Protein AF-A0A358M9Y4-F1 (afdb_monomer_lite)

Radius of gyration: 18.6 Å; chains: 1; bounding box: 46×48×50 Å

Sequence (247 aa):
MNYGLDIGNKKDLVGICYSTWFNPIVKYGGEKPKNIAEILAGKDTWGEVGQFHFWSEPALGYYRSDDQKIIRRHMEMLQAAGIDFIILDNTNASPGWDTGASGDYWDQMVRQPVEALLRTLLEMRKEGLQTPYVVSWNKTDPAFGYEVCDKLYREHFSREEYKDLLVYWGDKLFTLTTELTENPPAYTEVRKMWGLVKNLAPCEWSFLSHENKPCQDYDGNNEQICVCTAAQATYMTCTDTALGRQG

Foldseek 3Di:
DPAAAACQPPDDAAEEEDFQAQQVQDDDVDDAGAECVCVVVVNDPDDPVPGDYHPHADPVGRDHLLPLVVLLVVFVVCVVVRHQAYEYDAAVPDPVQCPVDCPTPCNRGPVRNVVSNLVSCLVCVVVVHDGHAYEYEHEADPVQGCVRVVVNCVRPVVDPSRRRRFYAHVQAGEYEYCDHDPDDPPRYDYAYEEEQDPDDDARHHYQYYPVQDFHHHPVRHGDDTHDDQWDAPDDPVCCVRTDHNVD

Structure (mmCIF, N/CA/C/O backbone):
data_AF-A0A358M9Y4-F1
#
_entry.id   AF-A0A358M9Y4-F1
#
loop_
_atom_site.group_PDB
_atom_site.id
_atom_site.type_symbol
_atom_site.label_atom_id
_atom_site.label_alt_id
_atom_site.label_comp_id
_atom_site.label_asym_id
_atom_site.label_entity_id
_atom_site.label_seq_id
_atom_site.pdbx_PDB_ins_code
_atom_site.Cartn_x
_atom_site.Cartn_y
_atom_site.Cartn_z
_atom_site.occupancy
_atom_site.B_iso_or_equiv
_atom_site.auth_seq_id
_atom_site.auth_comp_id
_atom_site.auth_asym_id
_atom_site.auth_atom_id
_atom_site.pdbx_PDB_model_num
ATOM 1 N N . MET A 1 1 ? -20.045 3.110 11.737 1.00 54.88 1 MET A N 1
ATOM 2 C CA . MET A 1 1 ? -19.487 3.785 10.547 1.00 54.88 1 MET A CA 1
ATOM 3 C C . MET A 1 1 ? -20.367 3.481 9.345 1.00 54.88 1 MET A C 1
ATOM 5 O O . MET A 1 1 ? -20.868 2.368 9.281 1.00 54.88 1 MET A O 1
ATOM 9 N N . ASN A 1 2 ? -20.581 4.444 8.439 1.00 72.75 2 ASN A N 1
ATOM 10 C CA . ASN A 1 2 ? -21.374 4.238 7.209 1.00 72.75 2 ASN A CA 1
ATOM 11 C C . ASN A 1 2 ? -20.507 4.117 5.941 1.00 72.75 2 ASN A C 1
ATOM 13 O O . ASN A 1 2 ? -21.056 4.032 4.849 1.00 72.75 2 ASN A O 1
ATOM 17 N N . TYR A 1 3 ? -19.182 4.152 6.078 1.00 85.38 3 TYR A N 1
ATOM 18 C CA . TYR A 1 3 ? -18.221 4.081 4.980 1.00 85.38 3 TYR A CA 1
ATOM 19 C C . TYR A 1 3 ? -17.089 3.121 5.350 1.00 85.38 3 TYR A C 1
ATOM 21 O O . TYR A 1 3 ? -16.734 3.018 6.527 1.00 85.38 3 TYR A O 1
ATOM 29 N N . GLY A 1 4 ? -16.521 2.460 4.343 1.00 95.25 4 GLY A N 1
ATOM 30 C CA . GLY A 1 4 ? -15.310 1.657 4.484 1.00 95.25 4 GLY A CA 1
ATOM 31 C C . GLY A 1 4 ? -15.532 0.301 5.151 1.00 95.25 4 GLY A C 1
ATOM 32 O O . GLY A 1 4 ? -16.658 -0.112 5.439 1.00 95.25 4 GLY A O 1
ATOM 33 N N . LEU A 1 5 ? -14.426 -0.406 5.383 1.00 96.75 5 LEU A N 1
ATOM 34 C CA . LEU A 1 5 ? -14.410 -1.688 6.085 1.00 96.75 5 LEU A CA 1
ATOM 35 C C . LEU A 1 5 ? -13.935 -1.492 7.525 1.00 96.75 5 LEU A C 1
ATOM 37 O O . LEU A 1 5 ? -12.747 -1.296 7.749 1.00 96.75 5 LEU A O 1
ATOM 41 N N . ASP A 1 6 ? -14.842 -1.590 8.497 1.00 95.81 6 ASP A N 1
ATOM 42 C CA . ASP A 1 6 ? -14.471 -1.673 9.916 1.00 95.81 6 ASP A CA 1
ATOM 43 C C . ASP A 1 6 ? -14.083 -3.113 10.283 1.00 95.81 6 ASP A C 1
ATOM 45 O O . ASP A 1 6 ? -14.907 -4.034 10.195 1.00 95.81 6 ASP A O 1
ATOM 49 N N . ILE A 1 7 ? -12.825 -3.301 10.689 1.00 95.00 7 ILE A N 1
ATOM 50 C CA . ILE A 1 7 ? -12.249 -4.613 11.005 1.00 95.00 7 ILE A CA 1
ATOM 51 C C . ILE A 1 7 ? -12.269 -4.944 12.495 1.00 95.00 7 ILE A C 1
ATOM 53 O O . ILE A 1 7 ? -12.063 -6.104 12.841 1.00 95.00 7 ILE A O 1
ATOM 57 N N . GLY A 1 8 ? -12.577 -3.985 13.378 1.00 89.38 8 GLY A N 1
ATOM 58 C CA . GLY A 1 8 ? -12.357 -4.122 14.825 1.00 89.38 8 GLY A CA 1
ATOM 59 C C . GLY A 1 8 ? -13.111 -5.274 15.505 1.00 89.38 8 GLY A C 1
ATOM 60 O O . GLY A 1 8 ? -12.755 -5.674 16.606 1.00 89.38 8 GLY A O 1
ATOM 61 N N . ASN A 1 9 ? -14.141 -5.830 14.856 1.00 85.12 9 ASN A N 1
ATOM 62 C CA . ASN A 1 9 ? -14.909 -6.981 15.353 1.00 85.12 9 ASN A CA 1
ATOM 63 C C . ASN A 1 9 ? -15.039 -8.125 14.327 1.00 85.12 9 ASN A C 1
ATOM 65 O O . ASN A 1 9 ? -15.874 -9.021 14.491 1.00 85.12 9 ASN A O 1
ATOM 69 N N . LYS A 1 10 ? -14.267 -8.084 13.237 1.00 90.69 10 LYS A N 1
ATOM 70 C CA . LYS A 1 10 ? -14.296 -9.093 12.168 1.00 90.69 10 LYS A CA 1
ATOM 71 C C . LYS A 1 10 ? -13.319 -10.226 12.490 1.00 90.69 10 LYS A C 1
ATOM 73 O O . LYS A 1 10 ? -12.337 -10.010 13.188 1.00 90.69 10 LYS A O 1
ATOM 78 N N . LYS A 1 11 ? -13.607 -11.447 12.025 1.00 88.94 11 LYS A N 1
ATOM 79 C CA . LYS A 1 11 ? -12.834 -12.654 12.402 1.00 88.94 11 LYS A CA 1
ATOM 80 C C . LYS A 1 11 ? -12.337 -13.481 11.217 1.00 88.94 11 LYS A C 1
ATOM 82 O O . LYS A 1 11 ? -11.633 -14.464 11.416 1.00 88.94 11 LYS A O 1
ATOM 87 N N . ASP A 1 12 ? -12.730 -13.110 10.010 1.00 91.69 12 ASP A N 1
ATOM 88 C CA . ASP A 1 12 ? -12.632 -13.918 8.798 1.00 91.69 12 ASP A CA 1
ATOM 89 C C . ASP A 1 12 ? -12.124 -13.108 7.599 1.00 91.69 12 ASP A C 1
ATOM 91 O O . ASP A 1 12 ? -12.444 -13.427 6.461 1.00 91.69 12 ASP A O 1
ATOM 95 N N . LEU A 1 13 ? -11.323 -12.070 7.860 1.00 96.81 13 LEU A N 1
ATOM 96 C CA . LEU A 1 13 ? -10.756 -11.224 6.815 1.00 96.81 13 LEU A CA 1
ATOM 97 C C . LEU A 1 13 ? -9.385 -11.716 6.358 1.00 96.81 13 LEU A C 1
ATOM 99 O O . LEU A 1 13 ? -8.547 -12.114 7.171 1.00 96.81 13 LEU A O 1
ATOM 103 N N . VAL A 1 14 ? -9.132 -11.598 5.059 1.00 97.12 14 VAL A N 1
ATOM 104 C CA . VAL A 1 14 ? -7.864 -11.938 4.418 1.00 97.12 14 VAL A CA 1
ATOM 105 C C . VAL A 1 14 ? -7.246 -10.691 3.792 1.00 97.12 14 VAL A C 1
ATOM 107 O O . VAL A 1 14 ? -7.801 -10.082 2.877 1.00 97.12 14 VAL A O 1
ATOM 110 N N . GLY A 1 15 ? -6.060 -10.330 4.284 1.00 97.06 15 GLY A N 1
ATOM 111 C CA . GLY A 1 15 ? -5.244 -9.238 3.757 1.00 97.06 15 GLY A CA 1
ATOM 112 C C . GLY A 1 15 ? -4.040 -9.732 2.953 1.00 97.06 15 GLY A C 1
ATOM 113 O O . GLY A 1 15 ? -3.515 -10.814 3.219 1.00 97.06 15 GLY A O 1
ATOM 114 N N . ILE A 1 16 ? -3.557 -8.924 2.006 1.00 97.31 16 ILE A N 1
ATOM 115 C CA . ILE A 1 16 ? -2.313 -9.201 1.268 1.00 97.31 16 ILE A CA 1
ATOM 116 C C . ILE A 1 16 ? -1.450 -7.946 1.104 1.00 97.31 16 ILE A C 1
ATOM 118 O O . ILE A 1 16 ? -1.958 -6.865 0.808 1.00 97.31 16 ILE A O 1
ATOM 122 N N . CYS A 1 17 ? -0.132 -8.078 1.259 1.00 96.88 17 CYS A N 1
ATOM 123 C CA . CYS A 1 17 ? 0.804 -7.004 0.923 1.00 96.88 17 CYS A CA 1
ATOM 124 C C . CYS A 1 17 ? 0.812 -6.737 -0.587 1.00 96.88 17 CYS A C 1
ATOM 126 O O . CYS A 1 17 ? 0.890 -7.663 -1.394 1.00 96.88 17 CYS A O 1
ATOM 128 N N . TYR A 1 18 ? 0.764 -5.461 -0.962 1.00 97.25 18 TYR A N 1
ATOM 129 C CA . TYR A 1 18 ? 0.708 -5.003 -2.344 1.00 97.25 18 TYR A CA 1
ATOM 130 C C . TYR A 1 18 ? 1.747 -3.900 -2.578 1.00 97.25 18 TYR A C 1
ATOM 132 O O . TYR A 1 18 ? 1.730 -2.858 -1.923 1.00 97.25 18 TYR A O 1
ATOM 140 N N . SER A 1 19 ? 2.663 -4.141 -3.517 1.00 93.62 19 SER A N 1
ATOM 141 C CA . SER A 1 19 ? 3.782 -3.242 -3.815 1.00 93.62 19 SER A CA 1
ATOM 142 C C . SER A 1 19 ? 3.500 -2.381 -5.049 1.00 93.62 19 SER A C 1
ATOM 144 O O . SER A 1 19 ? 3.084 -2.887 -6.092 1.00 93.62 19 SER A O 1
ATOM 146 N N . THR A 1 20 ? 3.775 -1.082 -4.936 1.00 93.00 20 THR A N 1
ATOM 147 C CA . THR A 1 20 ? 3.604 -0.062 -5.984 1.00 93.00 20 THR A CA 1
ATOM 148 C C . THR A 1 20 ? 4.924 0.590 -6.436 1.00 93.00 20 THR A C 1
ATOM 150 O O . THR A 1 20 ? 4.956 1.748 -6.845 1.00 93.00 20 THR A O 1
ATOM 153 N N . TRP A 1 21 ? 6.035 -0.149 -6.373 1.00 89.00 21 TRP A N 1
ATOM 154 C CA . TRP A 1 21 ? 7.404 0.380 -6.513 1.00 89.00 21 TRP A CA 1
ATOM 155 C C . TRP A 1 21 ? 7.931 0.381 -7.960 1.00 89.00 21 TRP A C 1
ATOM 157 O O . TRP A 1 21 ? 9.125 0.558 -8.193 1.00 89.00 21 TRP A O 1
ATOM 167 N N . PHE A 1 22 ? 7.070 0.162 -8.959 1.00 92.19 22 PHE A N 1
ATOM 168 C CA . PHE A 1 22 ? 7.516 -0.131 -10.328 1.00 92.19 22 PHE A CA 1
ATOM 169 C C . PHE A 1 22 ? 7.657 1.093 -11.238 1.00 92.19 22 PHE A C 1
ATOM 171 O O . PHE A 1 22 ? 8.236 0.975 -12.315 1.00 92.19 22 PHE A O 1
ATOM 178 N N . ASN A 1 23 ? 7.188 2.274 -10.830 1.00 93.19 23 ASN A N 1
ATOM 179 C CA . ASN A 1 23 ? 7.235 3.477 -11.672 1.00 93.19 23 ASN A CA 1
ATOM 180 C C . ASN A 1 23 ? 8.661 3.919 -12.060 1.00 93.19 23 ASN A C 1
ATOM 182 O O . ASN A 1 23 ? 8.876 4.192 -13.244 1.00 93.19 23 ASN A O 1
ATOM 186 N N . PRO A 1 24 ? 9.656 3.961 -11.150 1.00 89.56 24 PRO A N 1
ATOM 187 C CA . PRO A 1 24 ? 11.029 4.302 -11.531 1.00 89.56 24 PRO A CA 1
ATOM 188 C C . PRO A 1 24 ? 11.732 3.194 -12.319 1.00 89.56 24 PRO A C 1
ATOM 190 O O . PRO A 1 24 ? 12.721 3.462 -13.005 1.00 89.56 24 PRO A O 1
ATOM 193 N N . ILE A 1 25 ? 11.235 1.958 -12.200 1.00 88.75 25 ILE A N 1
ATOM 194 C CA . ILE A 1 25 ? 11.814 0.755 -12.807 1.00 88.75 25 ILE A CA 1
ATOM 195 C C . ILE A 1 25 ? 11.346 0.623 -14.258 1.00 88.75 25 ILE A C 1
ATOM 197 O O . ILE A 1 25 ? 12.150 0.396 -15.158 1.00 88.75 25 ILE A O 1
ATOM 201 N N . VAL A 1 26 ? 10.044 0.795 -14.492 1.00 91.56 26 VAL A N 1
ATOM 202 C CA . VAL A 1 26 ? 9.411 0.688 -15.805 1.00 91.56 26 VAL A CA 1
ATOM 203 C C . VAL A 1 26 ? 9.102 2.092 -16.316 1.00 91.56 26 VAL A C 1
ATOM 205 O O . VAL A 1 26 ? 8.113 2.729 -15.951 1.00 91.56 26 VAL A O 1
ATOM 208 N N . LYS A 1 27 ? 9.978 2.604 -17.179 1.00 85.50 27 LYS A N 1
ATOM 209 C CA . LYS A 1 27 ? 9.802 3.913 -17.821 1.00 85.50 27 LYS A CA 1
ATOM 210 C C . LYS A 1 27 ? 9.044 3.752 -19.136 1.00 85.50 27 LYS A C 1
ATOM 212 O O . LYS A 1 27 ? 9.276 2.797 -19.874 1.00 85.50 27 LYS A O 1
ATOM 217 N N . TYR A 1 28 ? 8.170 4.701 -19.464 1.00 78.00 28 TYR A N 1
ATOM 218 C CA . TYR A 1 28 ? 7.508 4.724 -20.771 1.00 78.00 28 TYR A CA 1
ATOM 219 C C . TYR A 1 28 ? 8.544 4.815 -21.897 1.00 78.00 28 TYR A C 1
ATOM 221 O O . TYR A 1 28 ? 9.361 5.733 -21.909 1.00 78.00 28 TYR A O 1
ATOM 229 N N . GLY A 1 29 ? 8.523 3.846 -22.818 1.00 78.25 29 GLY A N 1
ATOM 230 C CA . GLY A 1 29 ? 9.521 3.740 -23.890 1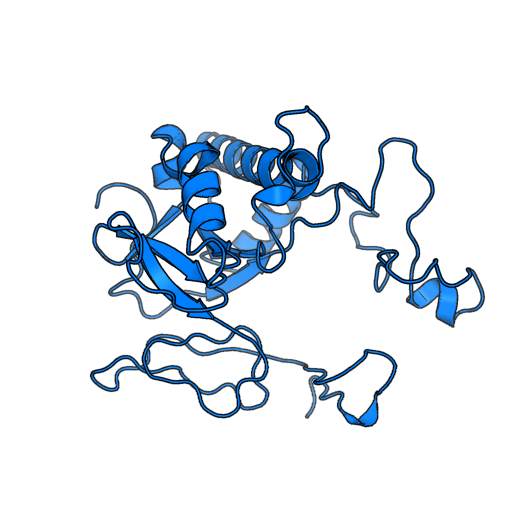.00 78.25 29 GLY A CA 1
ATOM 231 C C . GLY A 1 29 ? 10.952 3.488 -23.399 1.00 78.25 29 GLY A C 1
ATOM 232 O O . GLY A 1 29 ? 11.892 3.676 -24.166 1.00 78.25 29 GLY A O 1
ATOM 233 N N . GLY A 1 30 ? 11.122 3.117 -22.126 1.00 82.31 30 GLY A N 1
ATOM 234 C CA . GLY A 1 30 ? 12.415 2.808 -21.533 1.00 82.31 30 GLY A CA 1
ATOM 235 C C . GLY A 1 30 ? 12.927 1.425 -21.916 1.00 82.31 30 GLY A C 1
ATOM 236 O O . GLY A 1 30 ? 12.221 0.609 -22.511 1.00 82.31 30 GLY A O 1
ATOM 237 N N . GLU A 1 31 ? 14.175 1.162 -21.541 1.00 86.38 31 GLU A N 1
ATOM 238 C CA . GLU A 1 31 ? 14.770 -0.163 -21.681 1.00 86.38 31 GLU A CA 1
ATOM 239 C C . GLU A 1 31 ? 14.019 -1.202 -20.843 1.00 86.38 31 GLU A C 1
ATOM 241 O O . GLU A 1 31 ? 13.410 -0.894 -19.813 1.00 86.38 31 GLU A O 1
ATOM 246 N N . LYS A 1 32 ? 14.096 -2.459 -21.287 1.00 89.56 32 LYS A N 1
ATOM 247 C CA . LYS A 1 32 ? 13.584 -3.595 -20.526 1.00 89.56 32 LYS A CA 1
ATOM 248 C C . LYS A 1 32 ? 14.268 -3.623 -19.148 1.00 89.56 32 LYS A C 1
ATOM 250 O O . LYS A 1 32 ? 15.499 -3.565 -19.093 1.00 89.56 32 LYS A O 1
ATOM 255 N N . PRO A 1 33 ? 13.514 -3.728 -18.040 1.00 93.00 33 PRO A N 1
ATOM 256 C CA . PRO A 1 33 ? 14.113 -3.803 -16.716 1.00 93.00 33 PRO A CA 1
ATOM 257 C C . PRO A 1 33 ? 14.878 -5.118 -16.535 1.00 93.00 33 PRO A C 1
ATOM 259 O O . PRO A 1 33 ? 14.581 -6.129 -17.175 1.00 93.00 33 PRO A O 1
ATOM 262 N N . LYS A 1 34 ? 15.850 -5.112 -15.620 1.00 93.38 34 LYS A N 1
ATOM 263 C CA . LYS A 1 34 ? 16.676 -6.286 -15.336 1.00 93.38 34 LYS A CA 1
ATOM 264 C C . LYS A 1 34 ? 15.841 -7.434 -14.768 1.00 93.38 34 LYS A C 1
ATOM 266 O O . LYS A 1 34 ? 15.001 -7.224 -13.894 1.00 93.38 34 LYS A O 1
ATOM 271 N N . ASN A 1 35 ? 16.106 -8.649 -15.245 1.00 93.88 35 ASN A N 1
ATOM 272 C CA . ASN A 1 35 ? 15.368 -9.862 -14.895 1.00 93.88 35 ASN A CA 1
ATOM 273 C C . ASN A 1 35 ? 16.322 -10.937 -14.357 1.00 93.88 35 ASN A C 1
ATOM 275 O O . ASN A 1 35 ? 17.183 -11.430 -15.085 1.00 93.88 35 ASN A O 1
ATOM 279 N N . ILE A 1 36 ? 16.148 -11.328 -13.093 1.00 92.50 36 ILE A N 1
ATOM 280 C CA . ILE A 1 36 ? 17.010 -12.301 -12.408 1.00 92.50 36 ILE A CA 1
ATOM 281 C C . ILE A 1 36 ? 16.994 -13.655 -13.125 1.00 92.50 36 ILE A C 1
ATOM 283 O O . ILE A 1 36 ? 18.059 -14.215 -13.372 1.00 92.50 36 ILE A O 1
ATOM 287 N N . ALA A 1 37 ? 15.825 -14.174 -13.508 1.00 93.06 37 ALA A N 1
ATOM 288 C CA . ALA A 1 37 ? 15.725 -15.453 -14.208 1.00 93.06 37 ALA A CA 1
ATOM 289 C C . ALA A 1 37 ? 16.472 -15.455 -15.557 1.00 93.06 37 ALA A C 1
ATOM 291 O O . ALA A 1 37 ? 17.090 -16.457 -15.920 1.00 93.06 37 ALA A O 1
ATOM 292 N N . GLU A 1 38 ? 16.461 -14.341 -16.294 1.00 95.38 38 GLU A N 1
ATOM 293 C CA . GLU A 1 38 ? 17.221 -14.210 -17.546 1.00 95.38 38 GLU A CA 1
ATOM 294 C C . GLU A 1 38 ? 18.726 -14.083 -17.312 1.00 95.38 38 GLU A C 1
ATOM 296 O O . GLU A 1 38 ? 19.505 -14.725 -18.021 1.00 95.38 38 GLU A O 1
ATOM 301 N N . ILE A 1 39 ? 19.136 -13.317 -16.297 1.00 94.56 39 ILE A N 1
ATOM 302 C CA . ILE A 1 39 ? 20.543 -13.178 -15.903 1.00 94.56 39 ILE A CA 1
ATOM 303 C C . ILE A 1 39 ? 21.119 -14.541 -15.501 1.00 94.56 39 ILE A C 1
ATOM 305 O O . ILE A 1 39 ? 22.178 -14.937 -15.985 1.00 94.56 39 ILE A O 1
ATOM 309 N N . LEU A 1 40 ? 20.397 -15.305 -14.675 1.00 91.88 40 LEU A N 1
ATOM 310 C CA . LEU A 1 40 ? 20.806 -16.651 -14.261 1.00 91.88 40 LEU A CA 1
ATOM 311 C C . LEU A 1 40 ? 20.850 -17.643 -15.433 1.00 91.88 40 LEU A C 1
ATOM 313 O O . LEU A 1 40 ? 21.652 -18.573 -15.418 1.00 91.88 40 LEU A O 1
ATOM 317 N N . ALA A 1 41 ? 20.033 -17.432 -16.467 1.00 96.00 41 ALA A N 1
ATOM 318 C CA . ALA A 1 41 ? 20.075 -18.205 -17.707 1.00 96.00 41 ALA A CA 1
ATOM 319 C C . ALA A 1 41 ? 21.177 -17.749 -18.688 1.00 96.00 41 ALA A C 1
ATOM 321 O O . ALA A 1 41 ? 21.249 -18.276 -19.799 1.00 96.00 41 ALA A O 1
ATOM 322 N N . GLY A 1 42 ? 22.005 -16.763 -18.319 1.00 96.25 42 GLY A N 1
ATOM 323 C CA . GLY A 1 42 ? 23.069 -16.215 -19.166 1.00 96.25 42 GLY A CA 1
ATOM 324 C C . GLY A 1 42 ? 22.570 -15.359 -20.335 1.00 96.25 42 GLY A C 1
ATOM 325 O O . GLY A 1 42 ? 23.287 -15.203 -21.320 1.00 96.25 42 GLY A O 1
ATOM 326 N N . LYS A 1 43 ? 21.337 -14.838 -20.260 1.00 96.38 43 LYS A N 1
ATOM 327 C CA . LYS A 1 43 ? 20.694 -14.047 -21.328 1.00 96.38 43 LYS A CA 1
ATOM 328 C C . LYS A 1 43 ? 20.788 -12.534 -21.119 1.00 96.38 43 LYS A C 1
ATOM 330 O O . LYS A 1 43 ? 20.475 -11.784 -22.036 1.00 96.38 43 LYS A O 1
ATOM 335 N N . ASP A 1 44 ? 21.195 -12.100 -19.931 1.00 95.12 44 ASP A N 1
ATOM 336 C CA . ASP A 1 44 ? 21.360 -10.694 -19.555 1.00 95.12 44 ASP A CA 1
ATOM 337 C C . ASP A 1 44 ? 22.458 -10.572 -18.477 1.00 95.12 44 ASP A C 1
ATOM 339 O O . ASP A 1 44 ? 22.958 -11.574 -17.958 1.00 95.12 44 ASP A O 1
ATOM 343 N N . THR A 1 45 ? 22.856 -9.348 -18.142 1.00 93.75 45 THR A N 1
ATOM 344 C CA . THR A 1 45 ? 23.848 -9.023 -17.111 1.00 93.75 45 THR A CA 1
ATOM 345 C C . THR A 1 45 ? 23.207 -8.379 -15.887 1.00 93.75 45 THR A C 1
ATOM 347 O O . THR A 1 45 ? 22.181 -7.701 -15.986 1.00 93.75 45 THR A O 1
ATOM 350 N N . TRP A 1 46 ? 23.838 -8.547 -14.721 1.00 92.88 46 TRP A N 1
ATOM 351 C CA . TRP A 1 46 ? 23.449 -7.827 -13.508 1.00 92.88 46 TRP A CA 1
ATOM 352 C C . TRP A 1 46 ? 23.459 -6.310 -13.725 1.00 92.88 46 TRP A C 1
ATOM 354 O O . TRP A 1 46 ? 24.240 -5.780 -14.515 1.00 92.88 46 TRP A O 1
ATOM 364 N N . GLY A 1 47 ? 22.547 -5.636 -13.027 1.00 90.00 47 GLY A N 1
ATOM 365 C CA . GLY A 1 47 ? 22.473 -4.179 -13.017 1.00 90.00 47 GLY A CA 1
ATOM 366 C C . GLY A 1 47 ? 23.532 -3.587 -12.094 1.00 90.00 47 GLY A C 1
ATOM 367 O O . GLY A 1 47 ? 24.244 -4.319 -11.402 1.00 90.00 47 GLY A O 1
ATOM 368 N N . GLU A 1 48 ? 23.612 -2.262 -12.059 1.00 91.00 48 GLU A N 1
ATOM 369 C CA . GLU A 1 48 ? 24.473 -1.569 -11.100 1.00 91.00 48 GLU A CA 1
ATOM 370 C C . GLU A 1 48 ? 24.011 -1.816 -9.654 1.00 91.00 48 GLU A C 1
ATOM 372 O O . GLU A 1 48 ? 22.865 -2.194 -9.390 1.00 91.00 48 GLU A O 1
ATOM 377 N N . VAL A 1 49 ? 24.908 -1.596 -8.690 1.00 85.88 49 VAL A N 1
ATOM 378 C CA . VAL A 1 49 ? 24.571 -1.716 -7.265 1.00 85.88 49 VAL A CA 1
ATOM 379 C C . VAL A 1 49 ? 23.436 -0.747 -6.926 1.00 85.88 49 VAL A C 1
ATOM 381 O O . VAL A 1 49 ? 23.553 0.455 -7.145 1.00 85.88 49 VAL A O 1
ATOM 384 N N . GLY A 1 50 ? 22.340 -1.276 -6.377 1.00 82.50 50 GLY A N 1
ATOM 385 C CA . GLY A 1 50 ? 21.141 -0.503 -6.037 1.00 82.50 50 GLY A CA 1
ATOM 386 C C . GLY A 1 50 ? 20.117 -0.377 -7.169 1.00 82.50 50 GLY A C 1
ATOM 387 O O . GLY A 1 50 ? 19.025 0.136 -6.931 1.00 82.50 50 GLY A O 1
ATOM 388 N N . GLN A 1 51 ? 20.415 -0.870 -8.376 1.00 87.38 51 GLN A N 1
ATOM 389 C CA . GLN A 1 51 ? 19.414 -0.988 -9.433 1.00 87.38 51 GLN A CA 1
ATOM 390 C C . GLN A 1 51 ? 18.386 -2.064 -9.064 1.00 87.38 51 GLN A C 1
ATOM 392 O O . GLN A 1 51 ? 18.739 -3.125 -8.556 1.00 87.38 51 GLN A O 1
ATOM 397 N N . PHE A 1 52 ? 17.111 -1.793 -9.338 1.00 88.31 52 PHE A N 1
ATOM 398 C CA . PHE A 1 52 ? 16.040 -2.762 -9.129 1.00 88.31 52 PHE A CA 1
ATOM 399 C C . PHE A 1 52 ? 16.046 -3.873 -10.185 1.00 88.31 52 PHE A C 1
ATOM 401 O O . PHE A 1 52 ? 16.308 -3.634 -11.368 1.00 88.31 52 PHE A O 1
ATOM 408 N N . HIS A 1 53 ? 15.636 -5.067 -9.757 1.00 90.38 53 HIS A N 1
ATOM 409 C CA . HIS A 1 53 ? 15.467 -6.244 -10.604 1.00 90.38 53 HIS A CA 1
ATOM 410 C C . HIS A 1 53 ? 14.082 -6.848 -10.407 1.00 90.38 53 HIS A C 1
ATOM 412 O O . HIS A 1 53 ? 13.569 -6.912 -9.291 1.00 90.38 53 HIS A O 1
ATOM 418 N N . PHE A 1 54 ? 13.511 -7.370 -11.486 1.00 91.81 54 PHE A N 1
ATOM 419 C CA . PHE A 1 54 ? 12.401 -8.308 -11.408 1.00 91.81 54 PHE A CA 1
ATOM 420 C C . PHE A 1 54 ? 12.928 -9.723 -11.183 1.00 91.81 54 PHE A C 1
ATOM 422 O O . PHE A 1 54 ? 13.950 -10.110 -11.750 1.00 91.81 54 PHE A O 1
ATOM 429 N N . TRP A 1 55 ? 12.192 -10.522 -10.409 1.00 89.38 55 TRP A N 1
ATOM 430 C CA . TRP A 1 55 ? 12.480 -11.950 -10.261 1.00 89.38 55 TRP A CA 1
ATOM 431 C C . TRP A 1 55 ? 12.383 -12.685 -11.605 1.00 89.38 55 TRP A C 1
ATOM 433 O O . TRP A 1 55 ? 13.311 -13.365 -12.037 1.00 89.38 55 TRP A O 1
ATOM 443 N N . SER A 1 56 ? 11.256 -12.489 -12.284 1.00 91.88 56 SER A N 1
ATOM 444 C CA . SER A 1 56 ? 10.947 -12.975 -13.625 1.00 91.88 56 SER A CA 1
ATOM 445 C C . SER A 1 56 ? 9.976 -12.003 -14.295 1.00 91.88 56 SER A C 1
ATOM 447 O O . SER A 1 56 ? 9.442 -11.109 -13.636 1.00 91.88 56 SER A O 1
ATOM 449 N N . GLU A 1 57 ? 9.722 -12.170 -15.593 1.00 94.31 57 GLU A N 1
ATOM 450 C CA . GLU A 1 57 ? 8.695 -11.383 -16.278 1.00 94.31 57 GLU A CA 1
ATOM 451 C C . GLU A 1 57 ? 7.308 -11.699 -15.682 1.00 94.31 57 GLU A C 1
ATOM 453 O O . GLU A 1 57 ? 6.938 -12.878 -15.613 1.00 94.31 57 GLU A O 1
ATOM 458 N N . PRO A 1 58 ? 6.550 -10.691 -15.206 1.00 93.88 58 PRO A N 1
ATOM 459 C CA . PRO A 1 58 ? 5.186 -10.905 -14.734 1.00 93.88 58 PRO A CA 1
ATOM 460 C C . PRO A 1 58 ? 4.262 -11.355 -15.871 1.00 93.88 58 PRO A C 1
ATOM 462 O O . PRO A 1 58 ? 4.468 -11.009 -17.029 1.00 93.88 58 PRO A O 1
ATOM 465 N N . ALA A 1 59 ? 3.174 -12.057 -15.544 1.00 94.75 59 ALA A N 1
ATOM 466 C CA . ALA A 1 59 ? 2.215 -12.539 -16.548 1.00 94.75 59 ALA A CA 1
ATOM 467 C C . ALA A 1 59 ? 1.549 -11.416 -17.372 1.00 94.75 59 ALA A C 1
ATOM 469 O O . ALA A 1 59 ? 1.087 -11.661 -18.483 1.00 94.75 59 ALA A O 1
ATOM 470 N N . LEU A 1 60 ? 1.497 -10.195 -16.831 1.00 95.31 60 LEU A N 1
ATOM 471 C CA . LEU A 1 60 ? 0.986 -8.999 -17.510 1.00 95.31 60 LEU A CA 1
ATOM 472 C C . LEU A 1 60 ? 2.101 -8.167 -18.175 1.00 95.31 60 LEU A C 1
ATOM 474 O O . LEU A 1 60 ? 1.866 -7.026 -18.565 1.00 95.31 60 LEU A O 1
ATOM 478 N N . GLY A 1 61 ? 3.308 -8.727 -18.296 1.00 94.56 61 GLY A N 1
ATOM 479 C CA . GLY A 1 61 ? 4.510 -8.027 -18.739 1.00 94.56 61 GLY A CA 1
ATOM 480 C C . GLY A 1 61 ? 5.090 -7.111 -17.660 1.00 94.56 61 GLY A C 1
ATOM 481 O O . GLY A 1 61 ? 4.626 -7.076 -16.520 1.00 94.56 61 GLY A O 1
ATOM 482 N N . TYR A 1 62 ? 6.128 -6.356 -18.014 1.00 94.94 62 TYR A N 1
ATOM 483 C CA . TYR A 1 62 ? 6.664 -5.312 -17.141 1.00 94.94 62 TYR A CA 1
ATOM 484 C C . TYR A 1 62 ? 5.756 -4.090 -17.166 1.00 94.94 62 TYR A C 1
ATOM 486 O O . TYR A 1 62 ? 5.539 -3.493 -18.219 1.00 94.94 62 TYR A O 1
ATOM 494 N N . TYR A 1 63 ? 5.255 -3.703 -15.999 1.00 94.75 63 TYR A N 1
ATOM 495 C CA . TYR A 1 63 ? 4.282 -2.629 -15.870 1.00 94.75 63 TYR A CA 1
ATOM 496 C C . TYR A 1 63 ? 4.713 -1.574 -14.863 1.00 94.75 63 TYR A C 1
ATOM 498 O O . TYR A 1 63 ? 5.500 -1.817 -13.947 1.00 94.75 63 TYR A O 1
ATOM 506 N N . ARG A 1 64 ? 4.125 -0.392 -15.023 1.00 95.19 64 ARG A N 1
ATOM 507 C CA . ARG A 1 64 ? 4.149 0.662 -14.018 1.00 95.19 64 ARG A CA 1
ATOM 508 C C . ARG A 1 64 ? 3.071 0.430 -12.971 1.00 95.19 64 ARG A C 1
ATOM 510 O O . ARG A 1 64 ? 2.049 -0.194 -13.235 1.00 95.19 64 ARG A O 1
ATOM 517 N N . SER A 1 65 ? 3.304 0.953 -11.775 1.00 96.06 65 SER A N 1
ATOM 518 C CA . SER A 1 65 ? 2.356 0.868 -10.661 1.00 96.06 65 SER A CA 1
ATOM 519 C C . SER A 1 65 ? 1.194 1.854 -10.772 1.00 96.06 65 SER A C 1
ATOM 521 O O . SER A 1 65 ? 0.227 1.704 -10.039 1.00 96.06 65 SER A O 1
ATOM 523 N N . ASP A 1 66 ? 1.273 2.829 -11.680 1.00 97.31 66 ASP A N 1
ATOM 524 C CA . ASP A 1 66 ? 0.201 3.782 -11.990 1.00 97.31 66 ASP A CA 1
ATOM 525 C C . ASP A 1 66 ? -0.627 3.412 -13.240 1.00 97.31 66 ASP A C 1
ATOM 527 O O . ASP A 1 66 ? -1.518 4.167 -13.634 1.00 97.31 66 ASP A O 1
ATOM 531 N N . ASP A 1 67 ? -0.381 2.250 -13.861 1.00 97.50 67 ASP A N 1
ATOM 532 C CA . ASP A 1 67 ? -1.193 1.773 -14.984 1.00 97.50 67 ASP A CA 1
ATOM 533 C C . ASP A 1 67 ? -2.540 1.225 -14.484 1.00 97.50 67 ASP A C 1
ATOM 535 O O . ASP A 1 67 ? -2.636 0.127 -13.929 1.00 97.50 67 ASP A O 1
ATOM 539 N N . GLN A 1 68 ? -3.610 1.985 -14.723 1.00 98.31 68 GLN A N 1
ATOM 540 C CA . GLN A 1 68 ? -4.961 1.646 -14.270 1.00 98.31 68 GLN A CA 1
ATOM 541 C C . GLN A 1 68 ? -5.508 0.343 -14.869 1.00 98.31 68 GLN A C 1
ATOM 543 O O . GLN A 1 68 ? -6.317 -0.330 -14.230 1.00 98.31 68 GLN A O 1
ATOM 548 N N . LYS A 1 69 ? -5.067 -0.069 -16.068 1.00 98.12 69 LYS A N 1
ATOM 549 C CA . LYS A 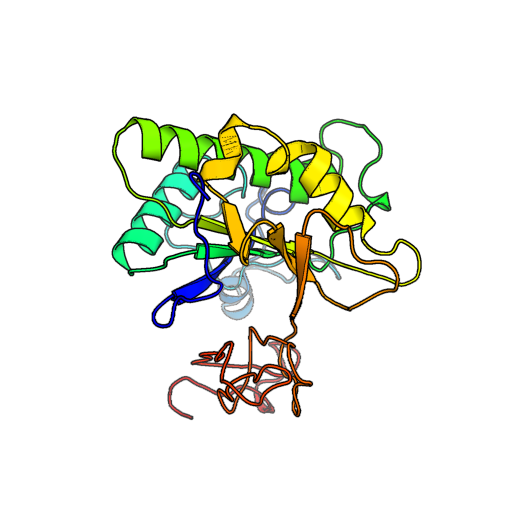1 69 ? -5.500 -1.349 -16.656 1.00 98.12 69 LYS A CA 1
ATOM 550 C C . LYS A 1 69 ? -4.898 -2.522 -15.892 1.00 98.12 69 LYS A C 1
ATOM 552 O O . LYS A 1 69 ? -5.582 -3.516 -15.652 1.00 98.12 69 LYS A O 1
ATOM 557 N N . ILE A 1 70 ? -3.638 -2.382 -15.484 1.00 98.06 70 ILE A N 1
ATOM 558 C CA . ILE A 1 70 ? -2.937 -3.367 -14.659 1.00 98.06 70 ILE A CA 1
ATOM 559 C C . ILE A 1 70 ? -3.537 -3.403 -13.257 1.00 98.06 70 ILE A C 1
ATOM 561 O O . ILE A 1 70 ? -3.869 -4.483 -12.772 1.00 98.06 70 ILE A O 1
ATOM 565 N N . ILE A 1 71 ? -3.759 -2.236 -12.641 1.00 98.69 71 ILE A N 1
ATOM 566 C CA . ILE A 1 71 ? -4.424 -2.135 -11.337 1.00 98.69 71 ILE A CA 1
ATOM 567 C C . ILE A 1 71 ? -5.783 -2.830 -11.383 1.00 98.69 71 ILE A C 1
ATOM 569 O O . ILE A 1 71 ? -6.030 -3.718 -10.571 1.00 98.69 71 ILE A O 1
ATOM 573 N N . ARG A 1 72 ? -6.649 -2.485 -12.346 1.00 98.69 72 ARG A N 1
ATOM 574 C CA . ARG A 1 72 ? -7.968 -3.117 -12.493 1.00 98.69 72 ARG A CA 1
ATOM 575 C C . ARG A 1 72 ? -7.837 -4.631 -12.579 1.00 98.69 72 ARG A C 1
ATOM 577 O O . ARG A 1 72 ? -8.531 -5.343 -11.857 1.00 98.69 72 ARG A O 1
ATOM 584 N N . ARG A 1 73 ? -6.910 -5.124 -13.406 1.00 98.50 73 ARG A N 1
ATOM 585 C CA . ARG A 1 73 ? -6.689 -6.562 -13.561 1.00 98.50 73 ARG A CA 1
ATOM 586 C C . ARG A 1 73 ? -6.229 -7.230 -12.263 1.00 98.50 73 ARG A C 1
ATOM 588 O O . ARG A 1 73 ? -6.699 -8.320 -11.947 1.00 98.50 73 ARG A O 1
ATOM 595 N N . HIS A 1 74 ? -5.346 -6.591 -11.496 1.00 98.56 74 HIS A N 1
ATOM 596 C CA . HIS A 1 74 ? -4.955 -7.083 -10.175 1.00 98.56 74 HIS A CA 1
ATOM 597 C C . HIS A 1 74 ? -6.148 -7.124 -9.219 1.00 98.56 74 HIS A C 1
ATOM 599 O O . HIS A 1 74 ? -6.348 -8.133 -8.554 1.00 98.56 74 HIS A O 1
ATOM 605 N N . MET A 1 75 ? -6.970 -6.074 -9.176 1.00 98.62 75 MET A N 1
ATOM 606 C CA . MET A 1 75 ? -8.122 -6.011 -8.273 1.00 98.62 75 MET A CA 1
ATOM 607 C C . MET A 1 75 ? -9.187 -7.055 -8.616 1.00 98.62 75 MET A C 1
ATOM 609 O O . MET A 1 75 ? -9.733 -7.671 -7.706 1.00 98.62 75 MET A O 1
ATOM 613 N N . GLU A 1 76 ? -9.424 -7.331 -9.903 1.00 98.19 76 GLU A N 1
ATOM 614 C CA . GLU A 1 76 ? -10.254 -8.462 -10.347 1.00 98.19 76 GLU A CA 1
ATOM 615 C C . GLU A 1 76 ? -9.714 -9.802 -9.830 1.00 98.19 76 GLU A C 1
ATOM 617 O O . GLU A 1 76 ? -10.467 -10.620 -9.308 1.00 98.19 76 GLU A O 1
ATOM 622 N N . MET A 1 77 ? -8.404 -10.036 -9.964 1.00 98.31 77 MET A N 1
ATOM 623 C CA . MET A 1 77 ? -7.773 -11.279 -9.511 1.00 98.31 77 MET A CA 1
ATOM 624 C C . MET A 1 77 ? -7.828 -11.439 -7.990 1.00 98.31 77 MET A C 1
ATOM 626 O O . MET A 1 77 ? -8.117 -12.529 -7.501 1.00 98.31 77 MET A O 1
ATOM 630 N N . LEU A 1 78 ? -7.553 -10.368 -7.245 1.00 98.38 78 LEU A N 1
ATOM 631 C CA . LEU A 1 78 ? -7.561 -10.377 -5.783 1.00 98.38 78 LEU A CA 1
ATOM 632 C C . LEU A 1 78 ? -8.982 -10.546 -5.236 1.00 98.38 78 LEU A C 1
ATOM 634 O O . LEU A 1 78 ? -9.188 -11.342 -4.324 1.00 98.38 78 LEU A O 1
ATOM 638 N N . GLN A 1 79 ? -9.970 -9.884 -5.841 1.00 96.75 79 GLN A N 1
ATOM 639 C CA . GLN A 1 79 ? -11.376 -10.077 -5.490 1.00 96.75 79 GLN A CA 1
ATOM 640 C C . GLN A 1 79 ? -11.829 -11.516 -5.771 1.00 96.75 79 GLN A C 1
ATOM 642 O O . GLN A 1 79 ? -12.447 -12.137 -4.909 1.00 96.75 79 GLN A O 1
ATOM 647 N N . ALA A 1 80 ? -11.457 -12.084 -6.923 1.00 97.62 80 ALA A N 1
ATOM 648 C CA . ALA A 1 80 ? -11.784 -13.469 -7.257 1.00 97.62 80 ALA A CA 1
ATOM 649 C C . ALA A 1 80 ? -11.109 -14.483 -6.314 1.00 97.62 80 ALA A C 1
ATOM 651 O O . ALA A 1 80 ? -11.623 -15.584 -6.124 1.00 97.62 80 ALA A O 1
ATOM 652 N N . ALA A 1 81 ? -9.974 -14.114 -5.714 1.00 97.31 81 ALA A N 1
ATOM 653 C CA . ALA A 1 81 ? -9.277 -14.903 -4.702 1.00 97.31 81 ALA A CA 1
ATOM 654 C C . ALA A 1 81 ? -9.844 -14.727 -3.278 1.00 97.31 81 ALA A C 1
ATOM 656 O O . ALA A 1 81 ? -9.366 -15.394 -2.363 1.00 97.31 81 ALA A O 1
ATOM 657 N N . GLY A 1 82 ? -10.848 -13.862 -3.083 1.00 97.31 82 GLY A N 1
ATOM 658 C CA . GLY A 1 82 ? -11.452 -13.601 -1.775 1.00 97.31 82 GLY A CA 1
ATOM 659 C C . GLY A 1 82 ? -10.594 -12.728 -0.858 1.00 97.31 82 GLY A C 1
ATOM 660 O O . GLY A 1 82 ? -10.678 -12.867 0.355 1.00 97.31 82 GLY A O 1
ATOM 661 N N . ILE A 1 83 ? -9.742 -11.866 -1.418 1.00 98.38 83 ILE A N 1
ATOM 662 C CA . ILE A 1 83 ? -8.965 -10.900 -0.636 1.00 98.38 83 ILE A CA 1
ATOM 663 C C . ILE A 1 83 ? -9.857 -9.719 -0.253 1.00 98.38 83 ILE A C 1
ATOM 665 O O . ILE A 1 83 ? -10.360 -9.007 -1.125 1.00 98.38 83 ILE A O 1
ATOM 669 N N . ASP A 1 84 ? -9.999 -9.481 1.049 1.00 98.44 84 ASP A N 1
ATOM 670 C CA . ASP A 1 84 ? -10.818 -8.397 1.591 1.00 98.44 84 ASP A CA 1
ATOM 671 C C . ASP A 1 84 ? -10.107 -7.051 1.517 1.00 98.44 84 ASP A C 1
ATOM 673 O O . ASP A 1 84 ? -10.734 -6.034 1.227 1.00 98.44 84 ASP A O 1
ATOM 677 N N . PHE A 1 85 ? -8.795 -7.015 1.762 1.00 98.69 85 PHE A N 1
ATOM 678 C CA . PHE A 1 85 ? -8.026 -5.777 1.686 1.00 98.69 85 PHE A CA 1
ATOM 679 C C . PHE A 1 85 ? -6.582 -5.979 1.228 1.00 98.69 85 PHE A C 1
ATOM 681 O O . PHE A 1 85 ? -5.951 -7.012 1.450 1.00 98.69 85 PHE A O 1
ATOM 688 N N . ILE A 1 86 ? -6.040 -4.946 0.594 1.00 98.81 86 ILE A N 1
ATOM 689 C CA . ILE A 1 86 ? -4.625 -4.845 0.246 1.00 98.81 86 ILE A CA 1
ATOM 690 C C . ILE A 1 86 ? -3.901 -3.932 1.235 1.00 98.81 86 ILE A C 1
ATOM 692 O O . ILE A 1 86 ? -4.463 -2.954 1.725 1.00 98.81 86 ILE A O 1
ATOM 696 N N . ILE A 1 87 ? -2.634 -4.239 1.498 1.00 98.69 87 ILE A N 1
ATOM 697 C CA . ILE A 1 87 ? -1.741 -3.445 2.341 1.00 98.69 87 ILE A CA 1
ATOM 698 C C . ILE A 1 87 ? -0.694 -2.790 1.441 1.00 98.69 87 ILE A C 1
ATOM 700 O O . ILE A 1 87 ? 0.206 -3.471 0.949 1.00 98.69 87 ILE A O 1
ATOM 704 N N . LEU A 1 88 ? -0.816 -1.482 1.219 1.00 98.12 88 LEU A N 1
ATOM 705 C CA . LEU A 1 88 ? 0.112 -0.704 0.399 1.00 98.12 88 LEU A CA 1
ATOM 706 C C . LEU A 1 88 ? 1.450 -0.534 1.098 1.00 98.12 88 LEU A C 1
ATOM 708 O O . LEU A 1 88 ? 1.524 0.073 2.164 1.00 98.12 88 LEU A O 1
ATOM 712 N N . ASP A 1 89 ? 2.500 -1.046 0.474 1.00 96.44 89 ASP A N 1
ATOM 713 C CA . ASP A 1 89 ? 3.858 -0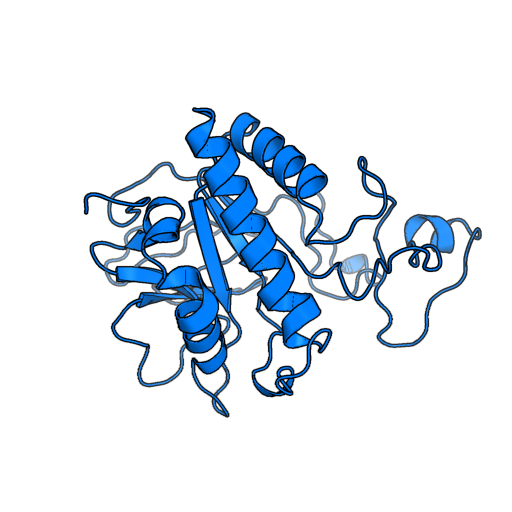.957 0.992 1.00 96.44 89 ASP A CA 1
ATOM 714 C C . ASP A 1 89 ? 4.486 0.411 0.688 1.00 96.44 89 ASP A C 1
ATOM 716 O O . ASP A 1 89 ? 4.865 0.694 -0.445 1.00 96.44 89 ASP A O 1
ATOM 720 N N . ASN A 1 90 ? 4.643 1.232 1.725 1.00 97.06 90 ASN A N 1
ATOM 721 C CA . ASN A 1 90 ? 5.396 2.487 1.737 1.00 97.06 90 ASN A CA 1
ATOM 722 C C . ASN A 1 90 ? 6.540 2.429 2.772 1.00 97.06 90 ASN A C 1
ATOM 724 O O . ASN A 1 90 ? 6.928 3.448 3.349 1.00 97.06 90 ASN A O 1
ATOM 728 N N . THR A 1 91 ? 7.086 1.244 3.047 1.00 96.12 91 THR A N 1
ATOM 729 C CA . THR A 1 91 ? 8.011 1.017 4.175 1.00 96.12 91 THR A CA 1
ATOM 730 C C . THR A 1 91 ? 9.396 1.635 4.011 1.00 96.12 91 THR A C 1
ATOM 732 O O . THR A 1 91 ? 10.057 1.893 5.016 1.00 96.12 91 THR A O 1
ATOM 735 N N . ASN A 1 92 ? 9.834 1.945 2.783 1.00 94.19 92 ASN A N 1
ATOM 736 C CA . ASN A 1 92 ? 11.054 2.739 2.562 1.00 94.19 92 ASN A CA 1
ATOM 737 C C . ASN A 1 92 ? 10.774 4.189 2.152 1.00 94.19 92 ASN A C 1
ATOM 739 O O . ASN A 1 92 ? 11.725 4.916 1.866 1.00 94.19 92 ASN A O 1
ATOM 743 N N . ALA A 1 93 ? 9.506 4.620 2.129 1.00 96.19 93 ALA A N 1
ATOM 744 C CA . ALA A 1 93 ? 9.160 5.989 1.768 1.00 96.19 93 ALA A CA 1
ATOM 745 C C . ALA A 1 93 ? 9.794 6.997 2.730 1.00 96.19 93 ALA A C 1
ATOM 747 O O . ALA A 1 93 ? 9.923 6.747 3.926 1.00 96.19 93 ALA A O 1
ATOM 748 N N . SER A 1 94 ? 10.203 8.146 2.203 1.00 95.88 94 SER A N 1
ATOM 749 C CA . SER A 1 94 ? 10.798 9.222 2.992 1.00 95.88 94 SER A CA 1
ATOM 750 C C . SER A 1 94 ? 10.148 10.550 2.623 1.00 95.88 94 SER A C 1
ATOM 752 O O . SER A 1 94 ? 9.991 10.818 1.430 1.00 95.88 94 SER A O 1
ATOM 754 N N . PRO A 1 95 ? 9.834 11.423 3.598 1.00 95.12 95 PRO A N 1
ATOM 755 C CA . PRO A 1 95 ? 9.351 12.772 3.304 1.00 95.12 95 PRO A CA 1
ATOM 756 C C . PRO A 1 95 ? 10.336 13.570 2.438 1.00 95.12 95 PRO A C 1
ATOM 758 O O . PRO A 1 95 ? 9.922 14.370 1.609 1.00 95.12 95 PRO A O 1
ATOM 761 N N . GLY A 1 96 ? 11.641 13.299 2.568 1.00 96.19 96 GLY A N 1
ATOM 762 C CA . GLY A 1 96 ? 12.686 13.953 1.773 1.00 96.19 96 GLY A CA 1
ATOM 763 C C . GLY A 1 96 ? 12.691 13.585 0.285 1.00 96.19 96 GLY A C 1
ATOM 764 O O . GLY A 1 96 ? 13.484 14.140 -0.468 1.00 96.19 96 GLY A O 1
ATOM 765 N N . TRP A 1 97 ? 11.847 12.645 -0.150 1.00 96.06 97 TRP A N 1
ATOM 766 C CA . TRP A 1 97 ? 11.654 12.331 -1.568 1.00 96.06 97 TRP A CA 1
ATOM 767 C C . TRP A 1 97 ? 10.769 13.340 -2.296 1.00 96.06 97 TRP A C 1
ATOM 769 O O . TRP A 1 97 ? 10.787 13.369 -3.527 1.00 96.06 97 TRP A O 1
ATOM 779 N N . ASP A 1 98 ? 9.996 14.128 -1.548 1.00 96.19 98 ASP A N 1
ATOM 780 C CA . ASP A 1 98 ? 9.139 15.165 -2.099 1.00 96.19 98 ASP A CA 1
ATOM 781 C C . ASP A 1 98 ? 9.911 16.480 -2.169 1.00 96.19 98 ASP A C 1
ATOM 783 O O . ASP A 1 98 ? 10.187 17.144 -1.170 1.00 96.19 98 ASP A O 1
ATOM 787 N N . THR A 1 99 ? 10.264 16.849 -3.388 1.00 95.38 99 THR A N 1
ATOM 788 C CA . THR A 1 99 ? 10.852 18.147 -3.725 1.00 95.38 99 THR A CA 1
ATOM 789 C C . THR A 1 99 ? 9.782 19.158 -4.142 1.00 95.38 99 THR A C 1
ATOM 791 O O . THR A 1 99 ? 10.098 20.322 -4.390 1.00 95.38 99 THR A O 1
ATOM 794 N N . GLY A 1 100 ? 8.520 18.718 -4.242 1.00 90.38 100 GLY A N 1
ATOM 795 C CA . GLY A 1 100 ? 7.401 19.489 -4.777 1.00 90.38 100 GLY A CA 1
ATOM 796 C C . GLY A 1 100 ? 7.351 19.521 -6.308 1.00 90.38 100 GLY A C 1
ATOM 797 O O . GLY A 1 100 ? 6.488 20.191 -6.877 1.00 90.38 100 GLY A O 1
ATOM 798 N N . ALA A 1 101 ? 8.261 18.819 -6.986 1.00 92.25 101 ALA A N 1
ATOM 799 C CA . ALA A 1 101 ? 8.322 18.758 -8.438 1.00 92.25 101 ALA A CA 1
ATOM 800 C C . ALA A 1 101 ? 7.547 17.543 -8.962 1.00 92.25 101 ALA A C 1
ATOM 802 O O . ALA A 1 101 ? 7.649 16.436 -8.436 1.00 92.25 101 ALA A O 1
ATOM 803 N N . SER A 1 102 ? 6.805 17.728 -10.055 1.00 90.25 102 SER A N 1
ATOM 804 C CA . SER A 1 102 ? 6.208 16.590 -10.757 1.00 90.25 102 SER A CA 1
ATOM 805 C C . SER A 1 102 ? 7.304 15.647 -11.256 1.00 90.25 102 SER A C 1
ATOM 807 O O . SER A 1 102 ? 8.314 16.088 -11.809 1.00 90.25 102 SER A O 1
ATOM 809 N N . GLY A 1 103 ? 7.097 14.347 -11.057 1.00 91.06 103 GLY A N 1
ATOM 810 C CA . GLY A 1 103 ? 8.060 13.310 -11.400 1.00 91.06 103 GLY A CA 1
ATOM 811 C C . GLY A 1 103 ? 9.203 13.142 -10.400 1.00 91.06 103 GLY A C 1
ATOM 812 O O . GLY A 1 103 ? 10.128 12.386 -10.697 1.00 91.06 103 GLY A O 1
ATOM 813 N N . ASP A 1 104 ? 9.172 13.786 -9.231 1.00 95.38 104 ASP A N 1
ATOM 814 C CA . ASP A 1 104 ? 10.106 13.438 -8.161 1.00 95.38 104 ASP A CA 1
ATOM 815 C C . ASP A 1 104 ? 9.843 12.035 -7.596 1.00 95.38 104 ASP A C 1
ATOM 817 O O . ASP A 1 104 ? 8.963 11.292 -8.044 1.00 95.38 104 ASP A O 1
ATOM 821 N N . TYR A 1 105 ? 10.683 11.612 -6.657 1.00 94.62 105 TYR A N 1
ATOM 822 C CA . TYR A 1 105 ? 10.650 10.228 -6.211 1.00 94.62 105 TYR A CA 1
ATOM 823 C C . TYR A 1 105 ? 9.412 9.937 -5.351 1.00 94.62 105 TYR A C 1
ATOM 825 O O . TYR A 1 105 ? 8.855 8.846 -5.459 1.00 94.62 105 TYR A O 1
ATOM 833 N N . TRP A 1 106 ? 8.913 10.914 -4.580 1.00 96.31 106 TRP A N 1
ATOM 834 C CA . TRP A 1 106 ? 7.624 10.785 -3.892 1.00 96.31 106 TRP A CA 1
ATOM 835 C C . TRP A 1 106 ? 6.474 10.698 -4.897 1.00 96.31 106 TRP A C 1
ATOM 837 O O . TRP A 1 106 ? 5.592 9.848 -4.758 1.00 96.31 106 TRP A O 1
ATOM 847 N N . ASP A 1 107 ? 6.507 11.535 -5.936 1.00 95.94 107 ASP A N 1
ATOM 848 C CA . ASP A 1 107 ? 5.504 11.549 -6.994 1.00 95.94 107 ASP A CA 1
ATOM 849 C C . ASP A 1 107 ? 5.427 10.194 -7.704 1.00 95.94 107 ASP A C 1
ATOM 851 O O . ASP A 1 107 ? 4.349 9.619 -7.845 1.00 95.94 107 ASP A O 1
ATOM 855 N N . GLN A 1 108 ? 6.579 9.639 -8.087 1.00 95.19 108 GLN A N 1
ATOM 856 C CA . GLN A 1 108 ? 6.650 8.366 -8.800 1.00 95.19 108 GLN A CA 1
ATOM 857 C C . GLN A 1 108 ? 6.338 7.153 -7.916 1.00 95.19 108 GLN A C 1
ATOM 859 O O . GLN A 1 108 ? 5.699 6.227 -8.407 1.00 95.19 108 GLN A O 1
ATOM 864 N N . MET A 1 109 ? 6.792 7.124 -6.659 1.00 93.88 109 MET A N 1
ATOM 865 C CA . MET A 1 109 ? 6.710 5.925 -5.807 1.00 93.88 109 MET A CA 1
ATOM 866 C C . MET A 1 109 ? 5.460 5.857 -4.938 1.00 93.88 109 MET A C 1
ATOM 868 O O . MET A 1 109 ? 5.019 4.760 -4.603 1.00 93.88 109 MET A O 1
ATOM 872 N N . VAL A 1 110 ? 4.898 7.008 -4.567 1.00 96.06 110 VAL A N 1
ATOM 873 C CA . VAL A 1 110 ? 3.787 7.084 -3.610 1.00 96.06 110 VAL A CA 1
ATOM 874 C C . VAL A 1 110 ? 2.581 7.771 -4.237 1.00 96.06 110 VAL A C 1
ATOM 876 O O . VAL A 1 110 ? 1.524 7.155 -4.348 1.00 96.06 110 VAL A O 1
ATOM 879 N N . ARG A 1 111 ? 2.720 9.020 -4.699 1.00 96.62 111 ARG A N 1
ATOM 880 C CA . ARG A 1 111 ? 1.565 9.834 -5.116 1.00 96.62 111 ARG A CA 1
ATOM 881 C C . ARG A 1 111 ? 0.845 9.262 -6.337 1.00 96.62 111 ARG A C 1
ATOM 883 O O . ARG A 1 111 ? -0.346 8.974 -6.261 1.00 96.62 111 ARG A O 1
ATOM 890 N N . GLN A 1 112 ? 1.551 9.073 -7.453 1.00 97.12 112 GLN A N 1
ATOM 891 C CA . GLN A 1 112 ? 0.943 8.585 -8.695 1.00 97.12 112 GLN A CA 1
ATOM 892 C C . GLN A 1 112 ? 0.350 7.175 -8.543 1.00 97.12 112 GLN A C 1
ATOM 894 O O . GLN A 1 112 ? -0.801 6.992 -8.947 1.00 97.12 112 GLN A O 1
ATOM 899 N N . PRO A 1 113 ? 1.048 6.185 -7.943 1.00 97.38 113 PRO A N 1
ATOM 900 C CA . PRO A 1 113 ? 0.474 4.852 -7.788 1.00 97.38 113 PRO A CA 1
ATOM 901 C C . PRO A 1 113 ? -0.738 4.811 -6.853 1.00 97.38 113 PRO A C 1
ATOM 903 O O . PRO A 1 113 ? -1.719 4.140 -7.172 1.00 97.38 113 PRO A O 1
ATOM 906 N N . VAL A 1 114 ? -0.711 5.537 -5.726 1.00 98.31 114 VAL A N 1
ATOM 907 C CA . VAL A 1 114 ? -1.849 5.576 -4.791 1.00 98.31 114 VAL A CA 1
ATOM 908 C C . VAL A 1 114 ? -3.057 6.251 -5.437 1.00 98.31 114 VAL A C 1
ATOM 910 O O . VAL A 1 114 ? -4.158 5.706 -5.373 1.00 98.31 114 VAL A O 1
ATOM 913 N N . GLU A 1 115 ? -2.875 7.395 -6.101 1.00 98.31 115 GLU A N 1
ATOM 914 C CA . GLU A 1 115 ? -3.976 8.078 -6.789 1.00 98.31 115 GLU A CA 1
ATOM 915 C C . GLU A 1 115 ? -4.557 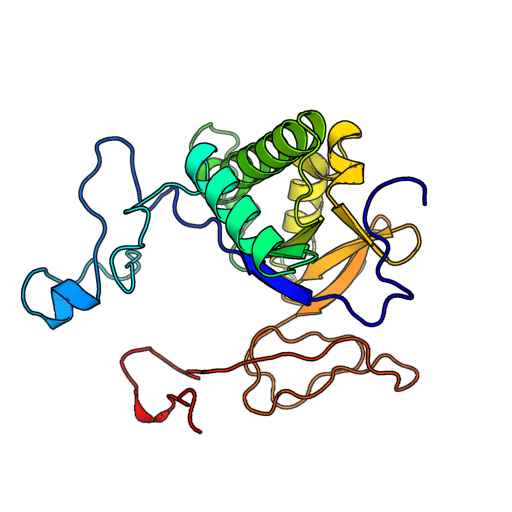7.207 -7.912 1.00 98.31 115 GLU A C 1
ATOM 917 O O . GLU A 1 115 ? -5.778 7.074 -8.018 1.00 98.31 115 GLU A O 1
ATOM 922 N N . ALA A 1 116 ? -3.707 6.574 -8.731 1.00 98.69 116 ALA A N 1
ATOM 923 C CA . ALA A 1 116 ? -4.153 5.672 -9.792 1.00 98.69 116 ALA A CA 1
ATOM 924 C C . ALA A 1 116 ? -4.940 4.482 -9.230 1.00 98.69 116 ALA A C 1
ATOM 926 O O . ALA A 1 116 ? -5.991 4.129 -9.772 1.00 98.69 116 ALA A O 1
ATOM 927 N N . LEU A 1 117 ? -4.474 3.900 -8.121 1.00 98.81 117 LEU A N 1
ATOM 928 C CA . LEU A 1 117 ? -5.168 2.820 -7.434 1.00 98.81 117 LEU A CA 1
ATOM 929 C C . LEU A 1 117 ? -6.550 3.262 -6.958 1.00 98.81 117 LEU A C 1
ATOM 931 O O . LEU A 1 117 ? -7.546 2.681 -7.382 1.00 98.81 117 LEU A O 1
ATOM 935 N N . LEU A 1 118 ? -6.627 4.301 -6.123 1.00 98.81 118 LEU A N 1
ATOM 936 C CA . LEU A 1 118 ? -7.890 4.746 -5.531 1.00 98.81 118 LEU A CA 1
ATOM 937 C C . LEU A 1 118 ? -8.907 5.163 -6.601 1.00 98.81 118 LEU A C 1
ATOM 939 O O . LEU A 1 118 ? -10.080 4.803 -6.504 1.00 98.81 118 LEU A O 1
ATOM 943 N N . ARG A 1 119 ? -8.468 5.846 -7.668 1.00 98.75 119 ARG A N 1
ATOM 944 C CA . ARG A 1 119 ? -9.335 6.170 -8.813 1.00 98.75 119 ARG A CA 1
ATOM 945 C C . ARG A 1 119 ? -9.874 4.926 -9.501 1.00 98.75 119 ARG A C 1
ATOM 947 O O . ARG A 1 119 ? -11.079 4.847 -9.726 1.00 98.75 119 ARG A O 1
ATOM 954 N N . THR A 1 120 ? -9.010 3.949 -9.772 1.00 98.88 120 THR A N 1
ATOM 955 C CA . THR A 1 120 ? -9.421 2.687 -10.401 1.00 98.88 120 THR A CA 1
ATOM 956 C C . THR A 1 120 ? -10.453 1.961 -9.537 1.00 98.88 120 THR A C 1
ATOM 958 O O . THR A 1 120 ? -11.468 1.501 -10.053 1.00 98.88 120 THR A O 1
ATOM 961 N N . LEU A 1 121 ? -10.249 1.913 -8.214 1.00 98.81 121 LEU A N 1
ATOM 962 C CA . LEU A 1 121 ? -11.207 1.305 -7.288 1.00 98.81 121 LEU A CA 1
ATOM 963 C C . LEU A 1 121 ? -12.560 2.028 -7.298 1.00 98.81 121 LEU A C 1
ATOM 965 O O . LEU A 1 121 ? -13.601 1.373 -7.339 1.00 98.81 121 LEU A O 1
ATOM 969 N N . LEU A 1 122 ? -12.567 3.367 -7.306 1.00 98.50 122 LEU A N 1
ATOM 970 C CA . LEU A 1 122 ? -13.809 4.136 -7.420 1.00 98.50 122 LEU A CA 1
ATOM 971 C C . LEU A 1 122 ? -14.547 3.864 -8.727 1.00 98.50 122 LEU A C 1
ATOM 973 O O . LEU A 1 122 ? -15.770 3.738 -8.718 1.00 98.50 122 LEU A O 1
ATOM 977 N N . GLU A 1 123 ? -13.833 3.807 -9.847 1.00 98.75 123 GLU A N 1
ATOM 978 C CA . GLU A 1 123 ? -14.422 3.502 -11.152 1.00 98.75 123 GLU A CA 1
ATOM 979 C C . GLU A 1 123 ? -15.028 2.098 -11.166 1.00 98.75 123 GLU A C 1
ATOM 981 O O . GLU A 1 123 ? -16.197 1.942 -11.516 1.00 98.75 123 GLU A O 1
ATOM 986 N N . MET A 1 124 ? -14.292 1.100 -10.671 1.00 98.75 124 MET A N 1
ATOM 987 C CA . MET A 1 124 ? -14.790 -0.268 -10.521 1.00 98.75 124 MET A CA 1
ATOM 988 C C . MET A 1 124 ? -16.055 -0.326 -9.649 1.00 98.75 124 MET A C 1
ATOM 990 O O . MET A 1 124 ? -17.045 -0.941 -10.043 1.00 98.75 124 MET A O 1
ATOM 994 N N . ARG A 1 125 ? -16.078 0.358 -8.497 1.00 98.06 125 ARG A N 1
ATOM 995 C CA . ARG A 1 125 ? -17.263 0.382 -7.620 1.00 98.06 125 ARG A CA 1
ATOM 996 C C . ARG A 1 125 ? -18.455 1.108 -8.244 1.00 98.06 125 ARG A C 1
ATOM 998 O O . ARG A 1 125 ? -19.587 0.664 -8.070 1.00 98.06 125 ARG A O 1
ATOM 1005 N N . LYS A 1 126 ? -18.231 2.175 -9.023 1.00 98.19 126 LYS A N 1
ATOM 1006 C CA . LYS A 1 126 ? -19.292 2.849 -9.801 1.00 98.19 126 LYS A CA 1
ATOM 1007 C C . LYS A 1 126 ? -19.906 1.940 -10.866 1.00 98.19 126 LYS A C 1
ATOM 1009 O O . LYS A 1 126 ? -21.088 2.077 -11.163 1.00 98.19 126 LYS A O 1
ATOM 1014 N N . GLU A 1 127 ? -19.128 1.008 -11.410 1.00 98.44 127 GLU A N 1
ATOM 1015 C CA . GLU A 1 127 ? -19.602 -0.037 -12.328 1.00 98.44 127 GLU A CA 1
ATOM 1016 C C . GLU A 1 127 ? -20.329 -1.190 -11.608 1.00 98.44 127 GLU A C 1
ATOM 1018 O O . GLU A 1 127 ? -20.814 -2.114 -12.257 1.00 98.44 127 GLU A O 1
ATOM 1023 N N . GLY A 1 128 ? -20.425 -1.151 -10.274 1.00 97.62 128 GLY A N 1
ATOM 1024 C CA . GLY A 1 128 ? -21.043 -2.199 -9.459 1.00 97.62 128 GLY A CA 1
ATOM 1025 C C . GLY A 1 128 ? -20.117 -3.377 -9.146 1.00 97.62 128 GLY A C 1
ATOM 1026 O O . GLY A 1 128 ? -20.582 -4.391 -8.622 1.00 97.62 128 GLY A O 1
ATOM 1027 N N . LEU A 1 129 ? -18.819 -3.267 -9.445 1.00 97.88 129 LEU A N 1
ATOM 1028 C CA . LEU A 1 129 ? -17.831 -4.282 -9.089 1.00 97.88 129 LEU A CA 1
ATOM 1029 C C . LEU A 1 129 ? -17.416 -4.133 -7.624 1.00 97.88 129 LEU A C 1
ATOM 1031 O O . LEU A 1 129 ? -17.263 -3.029 -7.104 1.00 97.88 129 LEU A O 1
ATOM 1035 N N . GLN A 1 130 ? -17.189 -5.266 -6.965 1.00 95.31 130 GLN A N 1
ATOM 1036 C CA . GLN A 1 130 ? -16.545 -5.285 -5.656 1.00 95.31 130 GLN A CA 1
ATOM 1037 C C . GLN A 1 130 ? -15.037 -5.106 -5.823 1.00 95.31 130 GLN A C 1
ATOM 1039 O O . GLN A 1 130 ? -14.455 -5.564 -6.808 1.00 95.31 130 GLN A O 1
ATOM 1044 N N . THR A 1 131 ? -14.401 -4.477 -4.842 1.00 98.31 131 THR A N 1
ATOM 1045 C CA . THR A 1 131 ? -12.947 -4.322 -4.803 1.00 98.31 131 THR A CA 1
ATOM 1046 C C . THR A 1 131 ? -12.427 -4.593 -3.399 1.00 98.31 131 THR A C 1
ATOM 1048 O O . THR A 1 131 ? -13.138 -4.268 -2.442 1.00 98.31 131 THR A O 1
ATOM 1051 N N . PRO A 1 132 ? -11.180 -5.076 -3.253 1.00 98.56 132 PRO A N 1
ATOM 1052 C CA . PRO A 1 132 ? -10.514 -5.045 -1.960 1.00 98.56 132 PRO A CA 1
ATOM 1053 C C . PRO A 1 132 ? -10.500 -3.620 -1.387 1.00 98.56 132 PRO A C 1
ATOM 1055 O O . PRO A 1 132 ? -10.464 -2.634 -2.137 1.00 98.56 132 PRO A O 1
ATOM 1058 N N . TYR A 1 133 ? -10.541 -3.517 -0.063 1.00 98.75 133 TYR A N 1
ATOM 1059 C CA . TYR A 1 133 ? -10.296 -2.278 0.671 1.00 98.75 133 TYR A CA 1
ATOM 1060 C C . TYR A 1 133 ? -8.790 -2.010 0.794 1.00 98.75 133 TYR A C 1
ATOM 1062 O O . TYR A 1 133 ? -7.963 -2.859 0.458 1.00 98.75 133 TYR A O 1
ATOM 1070 N N . VAL A 1 134 ? -8.414 -0.823 1.264 1.00 98.81 134 VAL A N 1
ATOM 1071 C CA . VAL A 1 134 ? -7.019 -0.367 1.287 1.00 98.81 134 VAL A CA 1
ATOM 1072 C C . VAL A 1 134 ? -6.564 -0.034 2.708 1.00 98.81 134 VAL A C 1
ATOM 1074 O O . VAL A 1 134 ? -7.190 0.767 3.402 1.00 98.81 134 VAL A O 1
ATOM 1077 N N . VAL A 1 135 ? -5.432 -0.618 3.101 1.00 98.56 135 VAL A N 1
ATOM 1078 C CA . VAL A 1 135 ? -4.625 -0.274 4.283 1.00 98.56 135 VAL A CA 1
ATOM 1079 C C . VAL A 1 135 ? -3.286 0.269 3.793 1.00 98.56 135 VAL A C 1
ATOM 1081 O O . VAL A 1 135 ? -2.734 -0.247 2.825 1.00 98.56 135 VAL A O 1
ATOM 1084 N N . SER A 1 136 ? -2.716 1.272 4.458 1.00 98.12 136 SER A N 1
ATOM 1085 C CA . SER A 1 136 ? -1.331 1.688 4.198 1.00 98.12 136 SER A CA 1
ATOM 1086 C C . SER A 1 136 ? -0.372 1.121 5.232 1.00 98.12 136 SER A C 1
ATOM 1088 O O . SER A 1 136 ? -0.673 1.170 6.423 1.00 98.12 136 SER A O 1
ATOM 1090 N N . TRP A 1 137 ? 0.795 0.662 4.786 1.00 98.50 137 TRP A N 1
ATOM 1091 C CA . TRP A 1 137 ? 1.932 0.313 5.626 1.00 98.50 137 TRP A CA 1
ATOM 1092 C C . TRP A 1 137 ? 3.079 1.286 5.382 1.00 98.50 137 TRP A C 1
ATOM 1094 O O . TRP A 1 137 ? 3.781 1.213 4.378 1.00 98.50 137 TRP A O 1
ATOM 1104 N N . ASN A 1 138 ? 3.241 2.237 6.293 1.00 98.12 138 ASN A N 1
ATOM 1105 C CA . ASN A 1 138 ? 4.096 3.395 6.081 1.00 98.12 138 ASN A CA 1
ATOM 1106 C C . ASN A 1 138 ? 5.378 3.318 6.903 1.00 98.12 138 ASN A C 1
ATOM 1108 O O . ASN A 1 138 ? 5.380 2.860 8.050 1.00 98.12 138 ASN A O 1
ATOM 1112 N N . LYS A 1 139 ? 6.467 3.844 6.338 1.00 97.69 139 LYS A N 1
ATOM 1113 C CA . LYS A 1 139 ? 7.674 4.101 7.115 1.00 97.69 139 LYS A CA 1
ATOM 1114 C C . LYS A 1 139 ? 7.390 5.099 8.235 1.00 97.69 139 LYS A C 1
ATOM 1116 O O . LYS A 1 139 ? 6.830 6.169 8.002 1.00 97.69 139 LYS A O 1
ATOM 1121 N N . THR A 1 140 ? 7.872 4.772 9.420 1.00 97.94 140 THR A N 1
ATOM 1122 C CA . THR A 1 140 ? 8.033 5.684 10.551 1.00 97.94 140 THR A CA 1
ATOM 1123 C C . THR A 1 140 ? 9.486 5.647 11.011 1.00 97.94 140 THR A C 1
ATOM 1125 O O . THR A 1 140 ? 10.176 4.637 10.860 1.00 97.94 140 THR A O 1
ATOM 1128 N N . ASP A 1 141 ? 9.978 6.770 11.524 1.00 95.25 141 ASP A N 1
ATOM 1129 C CA . ASP A 1 141 ? 11.371 6.930 11.951 1.00 95.25 141 ASP A CA 1
ATOM 1130 C C . ASP A 1 141 ? 11.448 8.005 13.044 1.00 95.25 141 ASP A C 1
ATOM 1132 O O . ASP A 1 141 ? 10.748 9.011 12.925 1.00 95.25 141 ASP A O 1
ATOM 1136 N N . PRO A 1 142 ? 12.292 7.873 14.082 1.00 94.19 142 PRO A N 1
ATOM 1137 C CA . PRO A 1 142 ? 12.459 8.919 15.093 1.00 94.19 142 PRO A CA 1
ATOM 1138 C C . PRO A 1 142 ? 12.758 10.319 14.529 1.00 94.19 142 PRO A C 1
ATOM 1140 O O . PRO A 1 142 ? 12.388 11.312 15.149 1.00 94.19 142 PRO A O 1
ATOM 1143 N N . ALA A 1 143 ? 13.397 10.422 13.359 1.00 94.62 143 ALA A N 1
ATOM 1144 C CA . ALA A 1 143 ? 13.747 11.699 12.740 1.00 94.62 143 ALA A CA 1
ATOM 1145 C C . ALA A 1 143 ? 12.547 12.472 12.164 1.00 94.62 143 ALA A C 1
ATOM 1147 O O . ALA A 1 143 ? 12.626 13.693 12.034 1.00 94.62 143 ALA A O 1
ATOM 1148 N N . PHE A 1 144 ? 11.457 11.793 11.792 1.00 96.06 144 PHE A N 1
ATOM 1149 C CA . PHE A 1 144 ? 10.285 12.433 11.168 1.00 96.06 144 PHE A CA 1
ATOM 1150 C C . PHE A 1 144 ? 8.927 11.871 11.626 1.00 96.06 144 PHE A C 1
ATOM 1152 O O . PHE A 1 144 ? 7.888 12.239 11.081 1.00 96.06 144 PHE A O 1
ATOM 1159 N N . GLY A 1 145 ? 8.913 10.990 12.626 1.00 97.31 145 GLY A N 1
ATOM 1160 C CA . GLY A 1 145 ? 7.715 10.385 13.201 1.00 97.31 145 GLY A CA 1
ATOM 1161 C C . GLY A 1 145 ? 6.817 9.733 12.149 1.00 97.31 145 GLY A C 1
ATOM 1162 O O . GLY A 1 145 ? 7.245 8.851 11.403 1.00 97.31 145 GLY A O 1
ATOM 1163 N N . TYR A 1 146 ? 5.571 10.207 12.091 1.00 98.00 146 TYR A N 1
ATOM 1164 C CA . TYR A 1 146 ? 4.510 9.713 11.213 1.00 98.00 146 TYR A CA 1
ATOM 1165 C C . TYR A 1 146 ? 4.344 10.528 9.920 1.00 98.00 146 TYR A C 1
ATOM 1167 O O . TYR A 1 146 ? 3.334 10.372 9.240 1.00 98.00 146 TYR A O 1
ATOM 1175 N N . GLU A 1 147 ? 5.316 11.359 9.526 1.00 97.94 147 GLU A N 1
ATOM 1176 C CA . GLU A 1 147 ? 5.143 12.290 8.395 1.00 97.94 147 GLU A CA 1
ATOM 1177 C C . GLU A 1 147 ? 4.788 11.596 7.065 1.00 97.94 147 GLU A C 1
ATOM 1179 O O . GLU A 1 147 ? 4.019 12.141 6.277 1.00 97.94 147 GLU A O 1
ATOM 1184 N N . VAL A 1 148 ? 5.259 10.368 6.813 1.00 98.19 148 VAL A N 1
ATOM 1185 C CA . VAL A 1 148 ? 4.822 9.583 5.638 1.00 98.19 148 VAL A CA 1
ATOM 1186 C C . VAL A 1 148 ? 3.327 9.249 5.718 1.00 98.19 148 VAL A C 1
ATOM 1188 O O . VAL A 1 148 ? 2.619 9.385 4.718 1.00 98.19 148 VAL A O 1
ATOM 1191 N N . CYS A 1 149 ? 2.836 8.856 6.901 1.00 98.06 149 CYS A N 1
ATOM 1192 C CA . CYS A 1 149 ? 1.414 8.593 7.144 1.00 98.06 149 CYS A CA 1
ATOM 1193 C C . CYS A 1 149 ? 0.595 9.869 6.933 1.00 98.06 149 CYS A C 1
ATOM 1195 O O . CYS A 1 149 ? -0.370 9.868 6.170 1.00 98.06 149 CYS A O 1
ATOM 1197 N N . ASP A 1 150 ? 1.019 10.970 7.556 1.00 98.19 150 ASP A N 1
ATOM 1198 C CA . ASP A 1 150 ? 0.309 12.246 7.498 1.00 98.19 150 ASP A CA 1
ATOM 1199 C C . ASP A 1 150 ? 0.267 12.806 6.081 1.00 98.19 150 ASP A C 1
ATOM 1201 O O . ASP A 1 150 ? -0.758 13.328 5.642 1.00 98.19 150 ASP A O 1
ATOM 1205 N N . LYS A 1 151 ? 1.357 12.670 5.326 1.00 97.75 151 LYS A N 1
ATOM 1206 C CA . LYS A 1 151 ? 1.409 13.102 3.934 1.00 97.75 151 LYS A CA 1
ATOM 1207 C C . LYS A 1 151 ? 0.486 12.273 3.046 1.00 97.75 151 LYS A C 1
ATOM 1209 O O . LYS A 1 151 ? -0.299 12.858 2.301 1.00 97.75 151 LYS A O 1
ATOM 1214 N N . LEU A 1 152 ? 0.512 10.944 3.169 1.00 97.31 152 LEU A N 1
ATOM 1215 C CA . LEU A 1 152 ? -0.417 10.060 2.458 1.00 97.31 152 LEU A CA 1
ATOM 1216 C C . LEU A 1 152 ? -1.879 10.390 2.798 1.00 97.31 152 LEU A C 1
ATOM 1218 O O . LEU A 1 152 ? -2.723 10.478 1.903 1.00 97.31 152 LEU A O 1
ATOM 1222 N N . TYR A 1 153 ? -2.166 10.626 4.079 1.00 98.19 153 TYR A N 1
ATOM 1223 C CA . TYR A 1 153 ? -3.491 11.001 4.557 1.00 98.19 153 TYR A CA 1
ATOM 1224 C C . TYR A 1 153 ? -3.961 12.338 3.975 1.00 98.19 153 TYR A C 1
ATOM 1226 O O . TYR A 1 153 ? -5.053 12.416 3.406 1.00 98.19 153 TYR A O 1
ATOM 1234 N N . ARG A 1 154 ? -3.131 13.385 4.052 1.00 97.94 154 ARG A N 1
ATOM 1235 C CA . ARG A 1 154 ? -3.451 14.718 3.515 1.00 97.94 154 ARG A CA 1
ATOM 1236 C C . ARG A 1 154 ? -3.653 14.708 1.999 1.00 97.94 154 ARG A C 1
ATOM 1238 O O . ARG A 1 154 ? -4.559 15.375 1.518 1.00 97.94 154 ARG A O 1
ATOM 1245 N N . GLU A 1 155 ? -2.829 13.974 1.253 1.00 97.12 155 GLU A N 1
ATOM 1246 C CA . GLU A 1 155 ? -2.907 13.942 -0.215 1.00 97.12 155 GLU A CA 1
ATOM 1247 C C . GLU A 1 155 ? -4.058 13.054 -0.727 1.00 97.12 155 GLU A C 1
ATOM 1249 O O . GLU A 1 155 ? -4.671 13.372 -1.748 1.00 97.12 155 GLU A O 1
ATOM 1254 N N . HIS A 1 156 ? -4.380 11.964 -0.016 1.00 98.00 156 HIS A N 1
ATOM 1255 C CA . HIS A 1 156 ? -5.327 10.953 -0.496 1.00 98.00 156 HIS A CA 1
ATOM 1256 C C . HIS A 1 156 ? -6.379 10.569 0.547 1.00 98.00 156 HIS A C 1
ATOM 1258 O O . HIS A 1 156 ? -7.554 10.862 0.352 1.00 98.00 156 HIS A O 1
ATOM 1264 N N . PHE A 1 157 ? -6.004 9.910 1.648 1.00 97.81 157 PHE A N 1
ATOM 1265 C CA . PHE A 1 157 ? -6.977 9.178 2.481 1.00 97.81 157 PHE A CA 1
ATOM 1266 C C . PHE A 1 157 ? -7.963 10.068 3.262 1.00 97.81 157 PHE A C 1
ATOM 1268 O O . PHE A 1 157 ? -8.984 9.581 3.741 1.00 97.81 157 PHE A O 1
ATOM 1275 N N . SER A 1 158 ? -7.704 11.372 3.365 1.00 97.25 158 SER A N 1
ATOM 1276 C CA . SER A 1 158 ? -8.635 12.348 3.947 1.00 97.25 158 SER A CA 1
ATOM 1277 C C . SER A 1 158 ? -9.757 12.787 2.994 1.00 97.25 158 SER A C 1
ATOM 1279 O O . SER A 1 158 ? -10.736 13.387 3.445 1.00 97.25 158 SER A O 1
ATOM 1281 N N . ARG A 1 159 ? -9.641 12.494 1.691 1.00 97.62 159 ARG A N 1
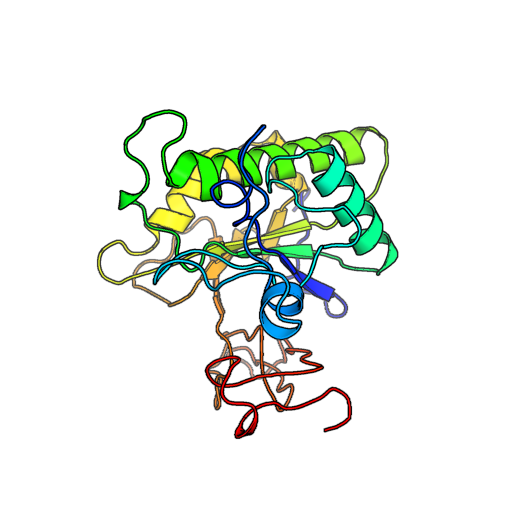ATOM 1282 C CA . ARG A 1 159 ? -10.618 12.878 0.663 1.00 97.62 159 ARG A CA 1
ATOM 1283 C C . ARG A 1 159 ? -11.905 12.070 0.815 1.00 97.62 159 ARG A C 1
ATOM 1285 O O . ARG A 1 159 ? -11.873 10.842 0.893 1.00 97.62 159 ARG A O 1
ATOM 1292 N N . GLU A 1 160 ? -13.042 12.764 0.841 1.00 96.56 160 GLU A N 1
ATOM 1293 C CA . GLU A 1 160 ? -14.358 12.174 1.118 1.00 96.56 160 GLU A CA 1
ATOM 1294 C C . GLU A 1 160 ? -14.701 11.042 0.147 1.00 96.56 160 GLU A C 1
ATOM 1296 O O . GLU A 1 160 ? -15.185 9.991 0.558 1.00 96.56 160 GLU A O 1
ATOM 1301 N N . GLU A 1 161 ? -14.383 11.222 -1.134 1.00 97.00 161 GLU A N 1
ATOM 1302 C CA . GLU A 1 161 ? -14.653 10.239 -2.175 1.00 97.00 161 GLU A CA 1
ATOM 1303 C C . GLU A 1 161 ? -13.914 8.914 -1.969 1.00 97.00 161 GLU A C 1
ATOM 1305 O O . GLU A 1 161 ? -14.375 7.902 -2.482 1.00 97.00 161 GLU A O 1
ATOM 1310 N N . TYR A 1 162 ? -12.802 8.894 -1.226 1.00 97.81 162 TYR A N 1
ATOM 1311 C CA . TYR A 1 162 ? -12.010 7.685 -1.004 1.00 97.81 162 TYR A CA 1
ATOM 1312 C C . TYR A 1 162 ? -12.340 6.970 0.299 1.00 97.81 162 TYR A C 1
ATOM 1314 O O . TYR A 1 162 ? -11.943 5.819 0.441 1.00 97.81 162 TYR A O 1
ATOM 1322 N N . LYS A 1 163 ? -13.089 7.583 1.226 1.00 96.56 163 LYS A N 1
ATOM 1323 C CA . LYS A 1 163 ? -13.359 6.995 2.550 1.00 96.56 163 LYS A CA 1
ATOM 1324 C C . LYS A 1 163 ? -13.976 5.603 2.479 1.00 96.56 163 LYS A C 1
ATOM 1326 O O . LYS A 1 163 ? -13.633 4.743 3.278 1.00 96.56 163 LYS A O 1
ATOM 1331 N N . ASP A 1 164 ? -14.837 5.345 1.498 1.00 97.44 164 ASP A N 1
ATOM 1332 C CA . ASP A 1 164 ? -15.455 4.026 1.361 1.00 97.44 164 ASP A CA 1
ATOM 1333 C C . ASP A 1 164 ? -14.476 2.929 0.898 1.00 97.44 164 ASP A C 1
ATOM 1335 O O . ASP A 1 164 ? -14.733 1.741 1.078 1.00 97.44 164 ASP A O 1
ATOM 1339 N N . LEU A 1 165 ? -13.323 3.296 0.340 1.00 98.56 165 LEU A N 1
ATOM 1340 C CA . LEU A 1 165 ? -12.293 2.353 -0.105 1.00 98.56 165 LEU A CA 1
ATOM 1341 C C . LEU A 1 165 ? -11.371 1.883 1.025 1.00 98.56 165 LEU A C 1
ATOM 1343 O O . LEU A 1 165 ? -10.607 0.940 0.829 1.00 98.56 165 LEU A O 1
ATOM 1347 N N . LEU A 1 166 ? -11.391 2.551 2.177 1.00 98.62 166 LEU A N 1
ATOM 1348 C CA . LEU A 1 166 ? -10.378 2.389 3.217 1.00 98.62 166 LEU A CA 1
ATOM 1349 C C . LEU A 1 166 ? -10.822 1.418 4.311 1.00 98.62 166 LEU A C 1
ATOM 1351 O O . LEU A 1 166 ? -12.010 1.139 4.499 1.00 98.62 166 LEU A O 1
ATOM 1355 N N . VAL A 1 167 ? -9.832 0.914 5.039 1.00 98.50 167 VAL A N 1
ATOM 1356 C CA . VAL A 1 167 ? -10.026 0.082 6.224 1.00 98.50 167 VAL A CA 1
ATOM 1357 C C . VAL A 1 167 ? -9.977 0.936 7.488 1.00 98.50 167 VAL A C 1
ATOM 1359 O O . VAL A 1 167 ? -9.139 1.827 7.624 1.00 98.50 167 VAL A O 1
ATOM 1362 N N . TYR A 1 168 ? -10.863 0.634 8.428 1.00 97.81 168 TYR A N 1
ATOM 1363 C CA . TYR A 1 168 ? -11.031 1.332 9.694 1.00 97.81 168 TYR A CA 1
ATOM 1364 C C . TYR A 1 168 ? -10.983 0.354 10.865 1.00 97.81 168 TYR A C 1
ATOM 1366 O O . TYR A 1 168 ? -11.309 -0.824 10.729 1.00 97.81 168 TYR A O 1
ATOM 1374 N N . TRP A 1 169 ? -10.600 0.865 12.028 1.00 95.06 169 TRP A N 1
ATOM 1375 C CA . TRP A 1 169 ? -10.698 0.181 13.307 1.00 95.06 169 TRP A CA 1
ATOM 1376 C C . TRP A 1 169 ? -11.616 0.989 14.218 1.00 95.06 169 TRP A C 1
ATOM 1378 O O . TRP A 1 169 ? -11.224 2.031 14.751 1.00 95.06 169 TRP A O 1
ATOM 1388 N N . GLY A 1 170 ? -12.864 0.543 14.367 1.00 93.06 170 GLY A N 1
ATOM 1389 C CA . GLY A 1 170 ? -13.885 1.340 15.036 1.00 93.06 170 GLY A CA 1
ATOM 1390 C C . GLY A 1 170 ? -14.193 2.601 14.232 1.00 93.06 170 GLY A C 1
ATOM 1391 O O . GLY A 1 170 ? -14.750 2.510 13.145 1.00 93.06 170 GLY A O 1
ATOM 1392 N N . ASP A 1 171 ? -13.863 3.780 14.763 1.00 91.19 171 ASP A N 1
ATOM 1393 C CA . ASP A 1 171 ? -14.088 5.073 14.109 1.00 91.19 171 ASP A CA 1
ATOM 1394 C C . ASP A 1 171 ? -12.819 5.720 13.516 1.00 91.19 171 ASP A C 1
ATOM 1396 O O . ASP A 1 171 ? -12.891 6.805 12.929 1.00 91.19 171 ASP A O 1
ATOM 1400 N N . LYS A 1 172 ? -11.669 5.044 13.603 1.00 96.12 172 LYS A N 1
ATOM 1401 C CA . LYS A 1 172 ? -10.377 5.544 13.116 1.00 96.12 172 LYS A CA 1
ATOM 1402 C C . LYS A 1 172 ? -9.910 4.807 11.876 1.00 96.12 172 LYS A C 1
ATOM 1404 O O . LYS A 1 172 ? -10.157 3.614 11.733 1.00 96.12 172 LYS A O 1
ATOM 1409 N N . LEU A 1 173 ? -9.206 5.507 10.988 1.00 97.69 173 LEU A N 1
ATOM 1410 C CA . LEU A 1 173 ? -8.503 4.870 9.870 1.00 97.69 173 LEU A CA 1
ATOM 1411 C C . LEU A 1 173 ? -7.551 3.798 10.420 1.00 97.69 173 LEU A C 1
ATOM 1413 O O . LEU A 1 173 ? -6.964 4.003 11.475 1.00 97.69 173 LEU A O 1
ATOM 1417 N N . PHE A 1 174 ? -7.376 2.675 9.734 1.00 97.94 174 PHE A N 1
ATOM 1418 C CA . PHE A 1 174 ? -6.381 1.683 10.129 1.00 97.94 174 PHE A CA 1
ATOM 1419 C C . PHE A 1 174 ? -5.097 1.844 9.310 1.00 97.94 174 PHE A C 1
ATOM 1421 O O . PHE A 1 174 ? -5.123 1.783 8.079 1.00 97.94 174 PHE A O 1
ATOM 1428 N N . THR A 1 175 ? -3.969 2.031 9.996 1.00 98.12 175 THR A N 1
ATOM 1429 C CA . THR A 1 175 ? -2.649 2.205 9.376 1.00 98.12 175 THR A CA 1
ATOM 1430 C C . THR A 1 175 ? -1.633 1.271 10.017 1.00 98.12 175 THR A C 1
ATOM 1432 O O . THR A 1 175 ? -1.521 1.182 11.237 1.00 98.12 175 THR A O 1
ATOM 1435 N N . LEU A 1 176 ? -0.840 0.606 9.184 1.00 98.56 176 LEU A N 1
ATOM 1436 C CA . LEU A 1 176 ? 0.322 -0.156 9.617 1.00 98.56 176 LEU A CA 1
ATOM 1437 C C . LEU A 1 176 ? 1.566 0.733 9.541 1.00 98.56 176 LEU A C 1
ATOM 1439 O O . LEU A 1 176 ? 1.698 1.561 8.635 1.00 98.56 176 LEU A O 1
ATOM 1443 N N . THR A 1 177 ? 2.515 0.545 10.452 1.00 98.38 177 THR A N 1
ATOM 1444 C CA . THR A 1 177 ? 3.795 1.270 10.438 1.00 98.38 177 THR A CA 1
ATOM 1445 C C . THR A 1 177 ? 4.991 0.345 10.617 1.00 98.38 177 THR A C 1
ATOM 1447 O O . THR A 1 177 ? 4.856 -0.778 11.100 1.00 98.38 177 THR A O 1
ATOM 1450 N N . THR A 1 178 ? 6.177 0.785 10.192 1.00 97.38 178 THR A N 1
ATOM 1451 C CA . THR A 1 178 ? 7.422 0.019 10.394 1.00 97.38 178 THR A CA 1
ATOM 1452 C C . THR A 1 178 ? 7.839 -0.013 11.860 1.00 97.38 178 THR A C 1
ATOM 1454 O O . THR A 1 178 ? 8.307 -1.033 12.353 1.00 97.38 178 THR A O 1
ATOM 1457 N N . GLU A 1 179 ? 7.624 1.093 12.567 1.00 95.38 179 GLU A N 1
ATOM 1458 C CA . GLU A 1 179 ? 7.894 1.249 13.993 1.00 95.38 179 GLU A CA 1
ATOM 1459 C C . GLU A 1 179 ? 6.770 2.047 14.676 1.00 95.38 179 GLU A C 1
ATOM 1461 O O . GLU A 1 179 ? 6.021 2.786 14.023 1.00 95.38 179 GLU A O 1
ATOM 1466 N N . LEU A 1 180 ? 6.648 1.930 15.998 1.00 94.81 180 LEU A N 1
ATOM 1467 C CA . LEU A 1 180 ? 5.825 2.847 16.792 1.00 94.81 180 LEU A CA 1
ATOM 1468 C C . LEU A 1 180 ? 6.713 3.989 17.290 1.00 94.81 180 LEU A C 1
ATOM 1470 O O . LEU A 1 180 ? 7.702 3.750 17.981 1.00 94.81 180 LEU A O 1
ATOM 1474 N N . THR A 1 181 ? 6.357 5.227 16.958 1.00 92.75 181 THR A N 1
ATOM 1475 C CA . THR A 1 181 ? 6.985 6.430 17.523 1.00 92.75 181 THR A CA 1
ATOM 1476 C C . THR A 1 181 ? 6.016 7.149 18.460 1.00 92.75 181 THR A C 1
ATOM 1478 O O . THR A 1 181 ? 4.813 6.868 18.462 1.00 92.75 181 THR A O 1
ATOM 1481 N N . GLU A 1 182 ? 6.525 8.089 19.256 1.00 92.25 182 GLU A N 1
ATOM 1482 C CA . GLU A 1 182 ? 5.695 8.911 20.140 1.00 92.25 182 GLU A CA 1
ATOM 1483 C C . GLU A 1 182 ? 4.621 9.681 19.355 1.00 92.25 182 GLU A C 1
ATOM 1485 O O . GLU A 1 182 ? 4.843 10.085 18.213 1.00 92.25 182 GLU A O 1
ATOM 1490 N N . ASN A 1 183 ? 3.474 9.918 19.998 1.00 92.69 183 ASN A N 1
ATOM 1491 C CA . ASN A 1 183 ? 2.369 10.735 19.481 1.00 92.69 183 ASN A CA 1
ATOM 1492 C C . ASN A 1 183 ? 1.796 10.252 18.127 1.00 92.69 183 ASN A C 1
ATOM 1494 O O . ASN A 1 183 ? 1.849 10.996 17.145 1.00 92.69 183 ASN A O 1
ATOM 1498 N N . PRO A 1 184 ? 1.229 9.029 18.050 1.00 95.06 184 PRO A N 1
ATOM 1499 C CA . PRO A 1 184 ? 0.530 8.580 16.847 1.00 95.06 184 PRO A CA 1
ATOM 1500 C C . PRO A 1 184 ? -0.609 9.542 16.461 1.00 95.06 184 PRO A C 1
ATOM 1502 O O . PRO A 1 184 ? -1.264 10.099 17.352 1.00 95.06 184 PRO A O 1
ATOM 1505 N N . PRO A 1 185 ? -0.882 9.747 15.157 1.00 96.88 185 PRO A N 1
ATOM 1506 C CA . PRO A 1 185 ? -1.905 10.691 14.731 1.00 96.88 185 PRO A CA 1
ATOM 1507 C C . PRO A 1 185 ? -3.302 10.267 15.194 1.00 96.88 185 PRO A C 1
ATOM 1509 O O . PRO A 1 185 ? -3.717 9.126 15.011 1.00 96.88 185 PRO A O 1
ATOM 1512 N N . ALA A 1 186 ? -4.074 11.208 15.743 1.00 97.06 186 ALA A N 1
ATOM 1513 C CA . ALA A 1 186 ? -5.376 10.910 16.348 1.00 97.06 186 ALA A CA 1
ATOM 1514 C C . ALA A 1 186 ? -6.428 10.352 15.366 1.00 97.06 186 ALA A C 1
ATOM 1516 O O . ALA A 1 186 ? -7.391 9.724 15.803 1.00 97.06 186 ALA A O 1
ATOM 1517 N N . TYR A 1 187 ? -6.256 10.579 14.056 1.00 96.38 187 TYR A N 1
ATOM 1518 C CA . TYR A 1 187 ? -7.180 10.117 13.014 1.00 96.38 187 TYR A CA 1
ATOM 1519 C C . TYR A 1 187 ? -7.058 8.620 12.701 1.00 96.38 187 TYR A C 1
ATOM 1521 O O . TYR A 1 187 ? -7.921 8.075 12.008 1.00 96.38 187 TYR A O 1
ATOM 1529 N N . THR A 1 188 ? -5.990 7.961 13.160 1.00 97.19 188 THR A N 1
ATOM 1530 C CA . THR A 1 188 ? -5.695 6.570 12.817 1.00 97.19 188 THR A CA 1
ATOM 1531 C C . THR A 1 188 ? -5.476 5.722 14.062 1.00 97.19 188 THR A C 1
ATOM 1533 O O . THR A 1 188 ? -4.898 6.154 15.056 1.00 97.19 188 THR A O 1
ATOM 1536 N N . GLU A 1 189 ? -5.947 4.487 13.991 1.00 96.75 189 GLU A N 1
ATOM 1537 C CA . GLU A 1 189 ? -5.470 3.392 14.814 1.00 96.75 189 GLU A CA 1
ATOM 1538 C C . GLU A 1 189 ? -4.224 2.814 14.139 1.00 96.75 189 GLU A C 1
ATOM 1540 O O . GLU A 1 189 ? -4.196 2.665 12.911 1.00 96.75 189 GLU A O 1
ATOM 1545 N N . VAL A 1 190 ? -3.182 2.545 14.928 1.00 97.12 190 VAL A N 1
ATOM 1546 C CA . VAL A 1 190 ? -1.879 2.120 14.411 1.00 97.12 190 VAL A CA 1
ATOM 1547 C C . VAL A 1 190 ? -1.505 0.754 14.961 1.00 97.12 190 VAL A C 1
ATOM 1549 O O . VAL A 1 190 ? -1.676 0.466 16.148 1.00 97.12 190 VAL A O 1
ATOM 1552 N N . ARG A 1 191 ? -0.945 -0.078 14.088 1.00 96.75 191 ARG A N 1
ATOM 1553 C CA . ARG A 1 191 ? -0.216 -1.290 14.462 1.00 96.75 191 ARG A CA 1
ATOM 1554 C C . ARG A 1 191 ? 1.167 -1.234 13.837 1.00 96.75 191 ARG A C 1
ATOM 1556 O O . ARG A 1 191 ? 1.311 -0.856 12.675 1.00 96.75 191 ARG A O 1
ATOM 1563 N N . LYS A 1 192 ? 2.189 -1.641 14.584 1.00 96.75 192 LYS A N 1
ATOM 1564 C CA . LYS A 1 192 ? 3.486 -1.925 13.971 1.00 96.75 192 LYS A CA 1
ATOM 1565 C C . LYS A 1 192 ? 3.390 -3.248 13.226 1.00 96.75 192 LYS A C 1
ATOM 1567 O O . LYS A 1 192 ? 2.773 -4.188 13.717 1.00 96.75 192 LYS A O 1
ATOM 1572 N N . MET A 1 193 ? 4.019 -3.326 12.060 1.00 96.69 193 MET A N 1
ATOM 1573 C CA . MET A 1 193 ? 4.143 -4.559 11.298 1.00 96.69 193 MET A CA 1
ATOM 1574 C C . MET A 1 193 ? 5.558 -4.729 10.768 1.00 96.69 193 MET A C 1
ATOM 1576 O O . MET A 1 193 ? 6.129 -3.794 10.208 1.00 96.69 193 MET A O 1
ATOM 1580 N N . TRP A 1 194 ? 6.102 -5.941 10.900 1.00 93.88 194 TRP A N 1
ATOM 1581 C CA . TRP A 1 194 ? 7.368 -6.312 10.271 1.00 93.88 194 TRP A CA 1
ATOM 1582 C C . TRP A 1 194 ? 7.459 -7.812 9.952 1.00 93.88 194 TRP A C 1
ATOM 1584 O O . TRP A 1 194 ? 6.585 -8.610 10.293 1.00 93.88 194 TRP A O 1
ATOM 1594 N N . GLY A 1 195 ? 8.511 -8.203 9.240 1.00 90.88 195 GLY A N 1
ATOM 1595 C CA . GLY A 1 195 ? 8.758 -9.573 8.800 1.00 90.88 195 GLY A CA 1
ATOM 1596 C C . GLY A 1 195 ? 9.846 -10.248 9.625 1.00 90.88 195 GLY A C 1
ATOM 1597 O O . GLY A 1 195 ? 10.724 -9.593 10.181 1.00 90.88 195 GLY A O 1
ATOM 1598 N N . LEU A 1 196 ? 9.799 -11.576 9.674 1.00 85.56 196 LEU A N 1
ATOM 1599 C CA . LEU A 1 196 ? 10.787 -12.459 10.298 1.00 85.56 196 LEU A CA 1
ATOM 1600 C C . LEU A 1 196 ? 11.017 -12.165 11.788 1.00 85.56 196 LEU A C 1
ATOM 1602 O O . LEU A 1 196 ? 12.088 -12.433 12.339 1.00 85.56 196 LEU A O 1
ATOM 1606 N N . VAL A 1 197 ? 9.991 -11.633 12.455 1.00 83.50 197 VAL A N 1
ATOM 1607 C CA . VAL A 1 197 ? 10.017 -11.337 13.887 1.00 83.50 197 VAL A CA 1
ATOM 1608 C C . VAL A 1 197 ? 9.854 -12.641 14.667 1.00 83.50 197 VAL A C 1
ATOM 1610 O O . VAL A 1 197 ? 8.863 -13.352 14.514 1.00 83.50 197 VAL A O 1
ATOM 1613 N N . LYS A 1 198 ? 10.838 -12.971 15.515 1.00 80.44 198 LYS A N 1
ATOM 1614 C CA . LYS A 1 198 ? 10.822 -14.214 16.311 1.00 80.44 198 LYS A CA 1
ATOM 1615 C C . LYS A 1 198 ? 9.750 -14.200 17.403 1.00 80.44 198 LYS A C 1
ATOM 1617 O O . LYS A 1 198 ? 9.088 -15.214 17.618 1.00 80.44 198 LYS A O 1
ATOM 1622 N N . ASN A 1 199 ? 9.613 -13.058 18.077 1.00 85.31 199 ASN A N 1
ATOM 1623 C CA . ASN A 1 199 ? 8.674 -12.821 19.169 1.00 85.31 199 ASN A CA 1
ATOM 1624 C C . ASN A 1 199 ? 7.951 -11.502 18.890 1.00 85.31 199 ASN A C 1
ATOM 1626 O O . ASN A 1 199 ? 8.583 -10.451 18.968 1.00 85.31 199 ASN A O 1
ATOM 1630 N N . LEU A 1 200 ? 6.671 -11.571 18.527 1.00 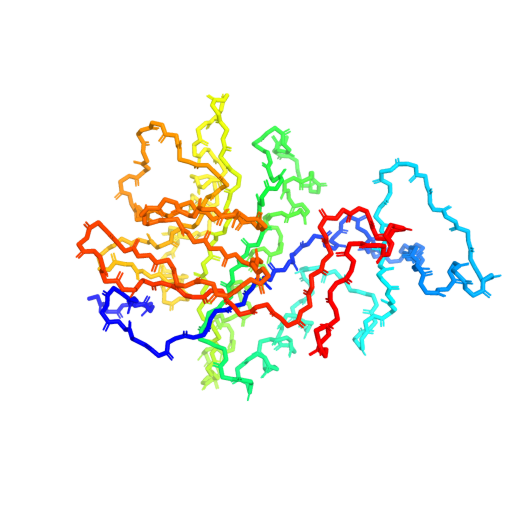88.69 200 LEU A N 1
ATOM 1631 C CA . LEU A 1 200 ? 5.836 -10.384 18.355 1.00 88.69 200 LEU A CA 1
ATOM 1632 C C . LEU A 1 200 ? 5.449 -9.841 19.730 1.00 88.69 200 LEU A C 1
ATOM 1634 O O . LEU A 1 200 ? 5.087 -10.621 20.617 1.00 88.69 200 LEU A O 1
ATOM 1638 N N . ALA A 1 201 ? 5.524 -8.524 19.909 1.00 92.75 201 ALA A N 1
ATOM 1639 C CA . ALA A 1 201 ? 4.874 -7.895 21.050 1.00 92.75 201 ALA A CA 1
ATOM 1640 C C . ALA A 1 201 ? 3.342 -7.883 20.849 1.00 92.75 201 ALA A C 1
ATOM 1642 O O . ALA A 1 201 ? 2.867 -8.042 19.718 1.00 92.75 201 ALA A O 1
ATOM 1643 N N . PRO A 1 202 ? 2.548 -7.695 21.920 1.00 93.56 202 PRO A N 1
ATOM 1644 C CA . PRO A 1 202 ? 1.115 -7.482 21.770 1.00 93.56 202 PRO A CA 1
ATOM 1645 C C . PRO A 1 202 ? 0.823 -6.335 20.796 1.00 93.56 202 PRO A C 1
ATOM 1647 O O . PRO A 1 202 ? 1.514 -5.313 20.824 1.00 93.56 202 PRO A O 1
ATOM 1650 N N . CYS A 1 203 ? -0.188 -6.508 19.944 1.00 93.44 203 CYS A N 1
ATOM 1651 C CA . CYS A 1 203 ? -0.582 -5.555 18.902 1.00 93.44 203 CYS A CA 1
ATOM 1652 C C . CYS A 1 203 ? 0.503 -5.292 17.825 1.00 93.44 203 CYS A C 1
ATOM 1654 O O . CYS A 1 203 ? 0.450 -4.279 17.124 1.00 93.44 203 CYS A O 1
ATOM 1656 N N . GLU A 1 204 ? 1.492 -6.177 17.659 1.00 94.81 204 GLU A N 1
ATOM 1657 C CA . GLU A 1 204 ? 2.410 -6.149 16.510 1.00 94.81 204 GLU A CA 1
ATOM 1658 C C . GLU A 1 204 ? 2.033 -7.201 15.469 1.00 94.81 204 GLU A C 1
ATOM 1660 O O . GLU A 1 204 ? 2.006 -8.399 15.746 1.00 94.81 204 GLU A O 1
ATOM 1665 N N . TRP A 1 205 ? 1.795 -6.765 14.239 1.00 95.06 205 TRP A N 1
ATOM 1666 C CA . TRP A 1 205 ? 1.480 -7.652 13.126 1.00 95.06 205 TRP A CA 1
ATOM 1667 C C . TRP A 1 205 ? 2.746 -8.202 12.476 1.00 95.06 205 TRP A C 1
ATOM 1669 O O . TRP A 1 205 ? 3.831 -7.616 12.545 1.00 95.06 205 TRP A O 1
ATOM 1679 N N . SER A 1 206 ? 2.593 -9.308 11.749 1.00 93.81 206 SER A N 1
ATOM 1680 C CA . SER A 1 206 ? 3.637 -9.781 10.848 1.00 93.81 206 SER A CA 1
ATOM 1681 C C . SER A 1 206 ? 3.119 -10.091 9.455 1.00 93.81 206 SER A C 1
ATOM 1683 O O . SER A 1 206 ? 2.080 -10.731 9.293 1.00 93.81 206 SER A O 1
ATOM 1685 N N . PHE A 1 207 ? 3.881 -9.680 8.441 1.00 91.69 207 PHE A N 1
ATOM 1686 C CA . PHE A 1 207 ? 3.621 -10.045 7.046 1.00 91.69 207 PHE A CA 1
ATOM 1687 C C . PHE A 1 207 ? 4.441 -11.258 6.582 1.00 91.69 207 PHE A C 1
ATOM 1689 O O . PHE A 1 207 ? 4.153 -11.825 5.531 1.00 91.69 207 PHE A O 1
ATOM 1696 N N . LEU A 1 208 ? 5.451 -11.669 7.357 1.00 90.00 208 LEU A N 1
ATOM 1697 C CA . LEU A 1 208 ? 6.310 -12.804 7.031 1.00 90.00 208 LEU A CA 1
ATOM 1698 C C . LEU A 1 208 ? 6.767 -13.501 8.315 1.00 90.00 208 LEU A C 1
ATOM 1700 O O . LEU A 1 208 ? 7.538 -12.933 9.078 1.00 90.00 208 LEU A O 1
ATOM 1704 N N . SER A 1 209 ? 6.340 -14.739 8.554 1.00 86.56 209 SER A N 1
ATOM 1705 C CA . SER A 1 209 ? 6.739 -15.516 9.733 1.00 86.56 209 SER A CA 1
ATOM 1706 C C . SER A 1 209 ? 6.887 -16.988 9.380 1.00 86.56 209 SER A C 1
ATOM 1708 O O . SER A 1 209 ? 5.973 -17.572 8.817 1.00 86.56 209 SER A O 1
ATOM 1710 N N . HIS A 1 210 ? 8.009 -17.618 9.734 1.00 79.50 210 HIS A N 1
ATOM 1711 C CA . HIS A 1 210 ? 8.199 -19.045 9.446 1.00 79.50 210 HIS A CA 1
ATOM 1712 C C . HIS A 1 210 ? 7.188 -19.935 10.184 1.00 79.50 210 HIS A C 1
ATOM 1714 O O . HIS A 1 210 ? 6.714 -20.927 9.643 1.00 79.50 210 HIS A O 1
ATOM 1720 N N . GLU A 1 211 ? 6.850 -19.568 11.419 1.00 81.81 211 GLU A N 1
ATOM 1721 C CA . GLU A 1 211 ? 6.007 -20.384 12.292 1.00 81.81 211 GLU A CA 1
ATOM 1722 C C . GLU A 1 211 ? 4.513 -20.042 12.175 1.00 81.81 211 GLU A C 1
ATOM 1724 O O . GLU A 1 211 ? 3.698 -20.716 12.796 1.00 81.81 211 GLU A O 1
ATOM 1729 N N . ASN A 1 212 ? 4.144 -19.009 11.399 1.00 84.31 212 ASN A N 1
ATOM 1730 C CA . ASN A 1 212 ? 2.760 -18.533 11.257 1.00 84.31 212 ASN A CA 1
ATOM 1731 C C . ASN A 1 212 ? 2.065 -18.325 12.615 1.00 84.31 212 ASN A C 1
ATOM 1733 O O . ASN A 1 212 ? 0.962 -18.810 12.861 1.00 84.31 212 ASN A O 1
ATOM 1737 N N . LYS A 1 213 ? 2.742 -17.630 13.538 1.00 83.25 213 LYS A N 1
ATOM 1738 C CA . LYS A 1 213 ? 2.209 -17.372 14.883 1.00 83.25 213 LYS A CA 1
ATOM 1739 C C . LYS A 1 213 ? 1.091 -16.329 14.839 1.00 83.25 213 LYS A C 1
ATOM 1741 O O . LYS A 1 213 ? 1.253 -15.321 14.145 1.00 83.25 213 LYS A O 1
ATOM 1746 N N . PRO A 1 214 ? -0.002 -16.519 15.599 1.00 89.94 214 PRO A N 1
ATOM 1747 C CA . PRO A 1 214 ? -0.955 -15.446 15.820 1.00 89.94 214 PRO A CA 1
ATOM 1748 C C . PRO A 1 214 ? -0.306 -14.320 16.642 1.00 89.94 214 PRO A C 1
ATOM 1750 O O . PRO A 1 214 ? 0.373 -14.570 17.638 1.00 89.94 214 PRO A O 1
ATOM 1753 N N . CYS A 1 215 ? -0.527 -13.084 16.211 1.00 91.31 215 CYS A N 1
ATOM 1754 C CA . CYS A 1 215 ? -0.404 -11.872 17.007 1.00 91.31 215 CYS A CA 1
ATOM 1755 C C . CYS A 1 215 ? -1.586 -11.791 17.978 1.00 91.31 215 CYS A C 1
ATOM 1757 O O . CYS A 1 215 ? -2.728 -12.063 17.593 1.00 91.31 215 CYS A O 1
ATOM 1759 N N . GLN A 1 216 ? -1.309 -11.393 19.218 1.00 93.12 216 GLN A N 1
ATOM 1760 C CA . GLN A 1 216 ? -2.320 -11.181 20.246 1.00 93.12 216 GLN A CA 1
ATOM 1761 C C . GLN A 1 216 ? -2.447 -9.699 20.600 1.00 93.12 216 GLN A C 1
ATOM 1763 O O . GLN A 1 216 ? -1.459 -8.968 20.543 1.00 93.12 216 GLN A O 1
ATOM 1768 N N . ASP A 1 217 ? -3.645 -9.270 20.984 1.00 92.75 217 ASP A N 1
ATOM 1769 C CA . ASP A 1 217 ? -3.873 -7.969 21.612 1.00 92.75 217 ASP A CA 1
ATOM 1770 C C . ASP A 1 217 ? -3.403 -7.962 23.086 1.00 92.75 217 ASP A C 1
ATOM 1772 O O . ASP A 1 217 ? -2.871 -8.950 23.604 1.00 92.75 217 ASP A O 1
ATOM 1776 N N . TYR A 1 218 ? -3.584 -6.837 23.785 1.00 93.19 218 TYR A N 1
ATOM 1777 C CA . TYR A 1 218 ? -3.219 -6.713 25.204 1.00 93.19 218 TYR A CA 1
ATOM 1778 C C . TYR A 1 218 ? -4.037 -7.608 26.149 1.00 93.19 218 TYR A C 1
ATOM 1780 O O . TYR A 1 218 ? -3.572 -7.898 27.252 1.00 93.19 218 TYR A O 1
ATOM 1788 N N . ASP A 1 219 ? -5.215 -8.061 25.721 1.00 94.12 219 ASP A N 1
ATOM 1789 C CA . ASP A 1 219 ? -6.100 -8.945 26.481 1.00 94.12 219 ASP A CA 1
ATOM 1790 C C . ASP A 1 219 ? -5.839 -10.434 26.169 1.00 94.12 219 ASP A C 1
ATOM 1792 O O . ASP A 1 219 ? -6.442 -11.323 26.777 1.00 94.12 219 ASP A O 1
ATOM 1796 N N . GLY A 1 220 ? -4.914 -10.726 25.248 1.00 92.06 220 GLY A N 1
ATOM 1797 C CA . GLY A 1 220 ? -4.541 -12.075 24.829 1.00 92.06 220 GLY A CA 1
ATOM 1798 C C . GLY A 1 220 ? -5.432 -12.670 23.734 1.00 92.06 220 GLY A C 1
ATOM 1799 O O . GLY A 1 220 ? -5.291 -13.857 23.421 1.00 92.06 220 GLY A O 1
ATOM 1800 N N . ASN A 1 221 ? -6.337 -11.893 23.133 1.00 92.06 221 ASN A N 1
ATOM 1801 C CA . ASN A 1 221 ? -7.123 -12.353 21.989 1.00 92.06 221 ASN A CA 1
ATOM 1802 C C . ASN A 1 221 ? -6.270 -12.322 20.723 1.00 92.06 221 ASN A C 1
ATOM 1804 O O . ASN A 1 221 ? -5.470 -11.414 20.525 1.00 92.06 221 ASN A O 1
ATOM 1808 N N . ASN A 1 222 ? -6.467 -13.293 19.830 1.00 91.88 222 ASN A N 1
ATOM 1809 C CA . ASN A 1 222 ? -5.784 -13.286 18.539 1.00 91.88 222 ASN A CA 1
ATOM 1810 C C . ASN A 1 222 ? -6.333 -12.154 17.662 1.00 91.88 222 ASN A C 1
ATOM 1812 O O . ASN A 1 222 ? -7.528 -12.129 17.369 1.00 91.88 222 ASN A O 1
ATOM 1816 N N . GLU A 1 223 ? -5.444 -11.268 17.221 1.00 91.38 223 GLU A N 1
ATOM 1817 C CA . GLU A 1 223 ? -5.771 -10.101 16.400 1.00 91.38 223 GLU A CA 1
ATOM 1818 C C . GLU A 1 223 ? -5.461 -10.350 14.916 1.00 91.38 223 GLU A C 1
ATOM 1820 O O . GLU A 1 223 ? -6.253 -10.029 14.034 1.00 91.38 223 GLU A O 1
ATOM 1825 N N . GLN A 1 224 ? -4.315 -10.973 14.637 1.00 93.81 224 GLN A N 1
ATOM 1826 C CA . GLN A 1 224 ? -3.837 -11.259 13.286 1.00 93.81 224 GLN A CA 1
ATOM 1827 C C . GLN A 1 224 ? -3.045 -12.563 13.281 1.00 93.81 224 GLN A C 1
ATOM 1829 O O . GLN A 1 224 ? -2.424 -12.919 14.273 1.00 93.81 224 GLN A O 1
ATOM 1834 N N . ILE A 1 225 ? -3.024 -13.282 12.164 1.00 92.88 225 ILE A N 1
ATOM 1835 C CA . ILE A 1 225 ? -2.090 -14.387 11.946 1.00 92.88 225 ILE A CA 1
ATOM 1836 C C . ILE A 1 225 ? -1.430 -14.217 10.584 1.00 92.88 225 ILE A C 1
ATOM 1838 O O . ILE A 1 225 ? -2.102 -14.020 9.571 1.00 92.88 225 ILE A O 1
ATOM 1842 N N . CYS A 1 226 ? -0.100 -14.260 10.562 1.00 91.31 226 CYS A N 1
ATOM 1843 C CA . CYS A 1 226 ? 0.645 -14.271 9.312 1.00 91.31 226 CYS A CA 1
ATOM 1844 C C . CYS A 1 226 ? 0.510 -15.648 8.664 1.00 91.31 226 CYS A C 1
ATOM 1846 O O . CYS A 1 226 ? 0.666 -16.660 9.347 1.00 91.31 226 CYS A O 1
ATOM 1848 N N . VAL A 1 227 ? 0.270 -15.687 7.353 1.00 89.31 227 VAL A N 1
ATOM 1849 C CA . VAL A 1 227 ? 0.299 -16.925 6.569 1.00 89.31 227 VAL A CA 1
ATOM 1850 C C . VAL A 1 227 ? 1.391 -16.814 5.516 1.00 89.31 227 VAL A C 1
ATOM 1852 O O . VAL A 1 227 ? 1.198 -16.294 4.421 1.00 89.31 227 VAL A O 1
ATOM 1855 N N . CYS A 1 228 ? 2.563 -17.321 5.866 1.00 86.69 228 CYS A N 1
ATOM 1856 C CA . CYS A 1 228 ? 3.720 -17.424 5.005 1.00 86.69 228 CYS A CA 1
ATOM 1857 C C . CYS A 1 228 ? 3.849 -18.859 4.488 1.00 86.69 228 CYS A C 1
ATOM 1859 O O . CYS A 1 228 ? 4.021 -19.807 5.258 1.00 86.69 228 CYS A O 1
ATOM 1861 N N . THR A 1 229 ? 3.800 -19.017 3.165 1.00 84.19 229 THR A N 1
ATOM 1862 C CA . THR A 1 229 ? 3.997 -20.316 2.505 1.00 84.19 229 THR A CA 1
ATOM 1863 C C . THR A 1 229 ? 5.442 -20.570 2.094 1.00 84.19 229 THR A C 1
ATOM 1865 O O . THR A 1 229 ? 5.776 -21.698 1.767 1.00 84.19 229 THR A O 1
ATOM 1868 N N . ALA A 1 230 ? 6.277 -19.536 2.029 1.00 85.38 230 ALA A N 1
ATOM 1869 C CA . ALA A 1 230 ? 7.703 -19.637 1.744 1.00 85.38 230 ALA A CA 1
ATOM 1870 C C . ALA A 1 230 ? 8.400 -18.380 2.269 1.00 85.38 230 ALA A C 1
ATOM 1872 O O . ALA A 1 230 ? 7.852 -17.283 2.156 1.00 85.38 230 ALA A O 1
ATOM 1873 N N . ALA A 1 231 ? 9.599 -18.535 2.818 1.00 85.62 231 ALA A N 1
ATOM 1874 C CA . ALA A 1 231 ? 10.379 -17.426 3.352 1.00 85.62 231 ALA A CA 1
ATOM 1875 C C . ALA A 1 231 ? 11.853 -17.596 3.011 1.00 85.62 231 ALA A C 1
ATOM 1877 O O . ALA A 1 231 ? 12.356 -18.711 2.922 1.00 85.62 231 ALA A O 1
ATOM 1878 N N . GLN A 1 232 ? 12.559 -16.480 2.890 1.00 83.69 232 GLN A N 1
ATOM 1879 C CA . GLN A 1 232 ? 14.012 -16.459 2.862 1.00 83.69 232 GLN A CA 1
ATOM 1880 C C . GLN A 1 232 ? 14.470 -15.360 3.810 1.00 83.69 232 GLN A C 1
ATOM 1882 O O . GLN A 1 232 ? 14.030 -14.217 3.696 1.00 83.69 232 GLN A O 1
ATOM 1887 N N . ALA A 1 233 ? 15.283 -15.726 4.801 1.00 78.69 233 ALA A N 1
ATOM 1888 C CA . ALA A 1 233 ? 15.618 -14.806 5.883 1.00 78.69 233 ALA A CA 1
ATOM 1889 C C . ALA A 1 233 ? 16.688 -13.777 5.494 1.00 78.69 233 ALA A C 1
ATOM 1891 O O . ALA A 1 233 ? 16.818 -12.738 6.140 1.00 78.69 233 ALA A O 1
ATOM 1892 N N . THR A 1 234 ? 17.484 -14.085 4.472 1.00 79.12 234 THR A N 1
ATOM 1893 C CA . THR A 1 234 ? 18.625 -13.273 4.045 1.00 79.12 234 THR A CA 1
ATOM 1894 C C . THR A 1 234 ? 18.574 -13.012 2.537 1.00 79.12 234 THR A C 1
ATOM 1896 O O . THR A 1 234 ? 17.512 -13.049 1.918 1.00 79.12 234 THR A O 1
ATOM 1899 N N . TYR A 1 235 ? 19.718 -12.688 1.933 1.00 70.00 235 TYR A N 1
ATOM 1900 C CA . TYR A 1 235 ? 19.827 -12.417 0.505 1.00 70.00 235 TYR A CA 1
ATOM 1901 C C . TYR A 1 235 ? 19.341 -13.592 -0.338 1.00 70.00 235 TYR A C 1
ATOM 1903 O O . TYR A 1 235 ? 19.678 -14.734 -0.035 1.00 70.00 235 TYR A O 1
ATOM 1911 N N . MET A 1 236 ? 18.668 -13.295 -1.458 1.00 67.31 236 MET A N 1
ATOM 1912 C CA . MET A 1 236 ? 18.203 -14.297 -2.431 1.00 67.31 236 MET A CA 1
ATOM 1913 C C . MET A 1 236 ? 19.313 -15.259 -2.890 1.00 67.31 236 MET A C 1
ATOM 1915 O O . MET A 1 236 ? 19.042 -16.412 -3.208 1.00 67.31 236 MET A O 1
ATOM 1919 N N . THR A 1 237 ? 20.570 -14.807 -2.890 1.00 68.44 237 THR A N 1
ATOM 1920 C CA . THR A 1 237 ? 21.754 -15.611 -3.232 1.00 68.44 237 THR A CA 1
ATOM 1921 C C . THR A 1 237 ? 22.169 -16.614 -2.151 1.00 68.44 237 THR A C 1
ATOM 1923 O O . THR A 1 237 ? 22.929 -17.534 -2.440 1.00 68.44 237 THR A O 1
ATOM 1926 N N . CYS A 1 238 ? 21.687 -16.465 -0.915 1.00 75.31 238 CYS A N 1
ATOM 1927 C CA . CYS A 1 238 ? 21.943 -17.361 0.208 1.00 75.31 238 CYS A CA 1
ATOM 1928 C C . CYS A 1 238 ? 20.749 -18.304 0.399 1.00 75.31 238 CYS A C 1
ATOM 1930 O O . CYS A 1 238 ? 19.844 -18.060 1.204 1.00 75.31 238 CYS A O 1
ATOM 1932 N N . THR A 1 239 ? 20.746 -19.391 -0.371 1.00 81.06 239 THR A N 1
ATOM 1933 C CA . THR A 1 239 ? 19.675 -20.398 -0.368 1.00 81.06 239 THR A CA 1
ATOM 1934 C C . THR A 1 239 ? 19.607 -21.214 0.920 1.00 81.06 239 THR A C 1
ATOM 1936 O O . THR A 1 239 ? 18.585 -21.835 1.179 1.00 81.06 239 THR A O 1
ATOM 1939 N N . ASP A 1 240 ? 20.645 -21.178 1.757 1.00 85.00 240 ASP A N 1
ATOM 1940 C CA . ASP A 1 240 ? 20.707 -21.918 3.027 1.00 85.00 240 ASP A CA 1
ATOM 1941 C C . ASP A 1 240 ? 19.634 -21.480 4.036 1.00 85.00 240 ASP A C 1
ATOM 1943 O O . ASP A 1 240 ? 19.355 -22.184 5.002 1.00 85.00 240 ASP A O 1
ATOM 1947 N N . THR A 1 241 ? 19.028 -20.309 3.821 1.00 80.50 241 THR A N 1
ATOM 1948 C CA . THR A 1 241 ? 17.932 -19.784 4.651 1.00 80.50 241 THR A CA 1
ATOM 1949 C C . THR A 1 241 ? 16.569 -19.842 3.963 1.00 80.50 241 THR A C 1
ATOM 1951 O O . THR A 1 241 ? 15.597 -19.305 4.497 1.00 80.50 241 THR A O 1
ATOM 1954 N N . ALA A 1 242 ? 16.494 -20.444 2.772 1.00 83.88 242 ALA A N 1
ATOM 1955 C CA . ALA A 1 242 ? 15.256 -20.571 2.024 1.00 83.88 242 ALA A CA 1
ATOM 1956 C C . ALA A 1 242 ? 14.405 -21.711 2.597 1.00 83.88 242 ALA A C 1
ATOM 1958 O O . ALA A 1 242 ? 14.846 -22.852 2.702 1.00 83.88 242 ALA A O 1
ATOM 1959 N N . LEU A 1 243 ? 13.165 -21.382 2.936 1.00 82.38 243 LEU A N 1
ATOM 1960 C CA . LEU A 1 243 ? 12.147 -22.295 3.435 1.00 82.38 243 LEU A CA 1
ATOM 1961 C C . LEU A 1 243 ? 11.070 -22.383 2.362 1.00 82.38 243 LEU A C 1
ATOM 1963 O O . LEU A 1 243 ? 10.414 -21.388 2.033 1.00 82.38 243 LEU A O 1
ATOM 1967 N N . GLY A 1 244 ? 10.960 -23.561 1.756 1.00 78.88 244 GLY A N 1
ATOM 1968 C CA . GLY A 1 244 ? 10.078 -23.792 0.625 1.00 78.88 244 GLY A CA 1
ATOM 1969 C C . GLY A 1 244 ? 8.646 -24.075 1.062 1.00 78.88 244 GLY A C 1
ATOM 1970 O O . GLY A 1 244 ? 8.341 -24.287 2.231 1.00 78.88 244 GLY A O 1
ATOM 1971 N N . ARG A 1 245 ? 7.748 -24.179 0.080 1.00 70.62 245 ARG A N 1
ATOM 1972 C CA . ARG A 1 245 ? 6.337 -24.528 0.318 1.00 70.62 245 ARG A CA 1
ATOM 1973 C C . ARG A 1 245 ? 6.128 -25.889 0.991 1.00 70.62 245 ARG A C 1
ATOM 1975 O O . ARG A 1 245 ? 5.063 -26.126 1.550 1.00 70.62 245 ARG A O 1
ATOM 1982 N N . GLN A 1 246 ? 7.105 -26.787 0.898 1.00 70.12 246 GLN A N 1
ATOM 1983 C CA . GLN A 1 246 ? 7.026 -28.135 1.465 1.00 70.12 246 GLN A CA 1
ATOM 1984 C C . GLN A 1 246 ? 7.647 -28.250 2.868 1.00 70.12 246 GLN A C 1
ATOM 1986 O O . GLN A 1 246 ? 7.622 -29.346 3.422 1.00 70.12 246 GLN A O 1
ATOM 1991 N N . GLY A 1 247 ? 8.134 -27.141 3.442 1.00 55.62 247 GLY A N 1
ATOM 1992 C CA . GLY A 1 247 ? 9.002 -27.154 4.622 1.00 55.62 247 GLY A CA 1
ATOM 1993 C C . GLY A 1 247 ? 10.441 -27.358 4.195 1.00 55.62 247 GLY A C 1
ATOM 1994 O O . GLY A 1 247 ? 10.898 -28.517 4.259 1.00 55.62 247 GLY A O 1
#

Secondary structure (DSSP, 8-state):
--SSEE-TT-SS--EEEE--TTTTTS-TTPPPPEEHHHHHTTSS----TT--EESS--TT-S--TT-HHHHHHHHHHHHHTT--EEEEEETT--GGG--SSTTSHHIIIIIHHHHHHHHHHHHHHHTT----EEEEEE--BTTTBTHHHHHHIIIIITSGGGGGGBEEETTEEEEEESS--SS--TTEEEEEEEES-SSPPTTEEEEE-TT-PEEE-TTS-EEEE---S-EESS-TT-GGGEE-TT-

pLDDT: mean 92.87, std 7.15, range [54.88, 98.88]